Protein AF-A0A3P7E5P9-F1 (afdb_monomer)

Structure (mmCIF, N/CA/C/O backbone):
data_AF-A0A3P7E5P9-F1
#
_entry.id   AF-A0A3P7E5P9-F1
#
loop_
_atom_site.group_PDB
_atom_site.id
_atom_site.type_symbol
_atom_site.label_atom_id
_atom_site.label_alt_id
_atom_site.label_comp_id
_atom_site.label_asym_id
_atom_site.label_entity_id
_atom_site.label_seq_id
_atom_site.pdbx_PDB_ins_code
_atom_site.Cartn_x
_atom_site.Cartn_y
_atom_site.Cartn_z
_atom_site.occupancy
_atom_site.B_iso_or_equiv
_atom_site.auth_seq_id
_atom_site.auth_comp_id
_atom_site.auth_asym_id
_atom_site.auth_atom_id
_atom_site.pdbx_PDB_model_num
ATOM 1 N N . MET A 1 1 ? 25.589 2.309 -31.138 1.00 47.66 1 MET A N 1
ATOM 2 C CA . MET A 1 1 ? 25.175 1.981 -29.751 1.00 47.66 1 MET A CA 1
ATOM 3 C C . MET A 1 1 ? 24.317 3.081 -29.097 1.00 47.66 1 MET A C 1
ATOM 5 O O . MET A 1 1 ? 23.343 2.742 -28.435 1.00 47.66 1 MET A O 1
ATOM 9 N N . LEU A 1 2 ? 24.582 4.376 -29.346 1.00 41.53 2 LEU A N 1
ATOM 10 C CA . LEU A 1 2 ? 23.804 5.524 -28.824 1.00 41.53 2 LEU A CA 1
ATOM 11 C C . LEU A 1 2 ? 22.329 5.604 -29.281 1.00 41.53 2 LEU A C 1
ATOM 13 O O . LEU A 1 2 ? 21.472 5.976 -28.485 1.00 41.53 2 LEU A O 1
ATOM 17 N N . GLN A 1 3 ? 22.000 5.182 -30.508 1.00 42.03 3 GLN A N 1
ATOM 18 C CA . GLN A 1 3 ? 20.607 5.188 -30.995 1.00 42.03 3 GLN A CA 1
ATOM 19 C C . GLN A 1 3 ? 19.681 4.220 -30.229 1.00 42.03 3 GLN A C 1
ATOM 21 O O . GLN A 1 3 ? 18.497 4.504 -30.071 1.00 42.03 3 GLN A O 1
ATOM 26 N N . SER A 1 4 ? 20.215 3.122 -29.676 1.00 51.81 4 SER A N 1
ATOM 27 C CA . SER A 1 4 ? 19.413 2.135 -28.928 1.00 51.81 4 SER A CA 1
ATOM 28 C C . SER A 1 4 ? 19.026 2.598 -27.516 1.00 51.81 4 SER A C 1
ATOM 30 O O . SER A 1 4 ? 17.987 2.202 -26.992 1.00 51.81 4 SER A O 1
ATOM 32 N N . LEU A 1 5 ? 19.833 3.476 -26.908 1.00 41.31 5 LEU A N 1
ATOM 33 C CA . LEU A 1 5 ? 19.562 4.045 -25.585 1.00 41.31 5 LEU A CA 1
ATOM 34 C C . LEU A 1 5 ? 18.537 5.181 -25.666 1.00 41.31 5 LEU A C 1
ATOM 36 O O . LEU A 1 5 ? 17.641 5.247 -24.829 1.00 41.31 5 LEU A O 1
ATOM 40 N N . GLN A 1 6 ? 18.596 6.008 -26.716 1.00 41.09 6 GLN A N 1
ATOM 41 C CA . GLN A 1 6 ? 17.584 7.041 -26.957 1.00 41.09 6 GLN A CA 1
ATOM 42 C C . GLN A 1 6 ? 16.211 6.446 -27.304 1.00 41.09 6 GLN A C 1
ATOM 44 O O . GLN A 1 6 ? 15.201 6.953 -26.830 1.00 41.09 6 GLN A O 1
ATOM 49 N N . GLN A 1 7 ? 16.143 5.337 -28.050 1.00 41.59 7 GLN A N 1
ATOM 50 C CA . GLN A 1 7 ? 14.862 4.660 -28.310 1.00 41.59 7 GLN A CA 1
ATOM 51 C C . GLN A 1 7 ? 14.237 4.029 -27.054 1.00 41.59 7 GLN A C 1
ATOM 53 O O . GLN A 1 7 ? 13.012 4.029 -26.929 1.00 41.59 7 GLN A O 1
ATOM 58 N N . LYS A 1 8 ? 15.044 3.539 -26.101 1.00 42.47 8 LYS A N 1
ATOM 59 C CA . LYS A 1 8 ? 14.536 3.047 -24.806 1.00 42.47 8 LYS A CA 1
ATOM 60 C C . LYS A 1 8 ? 13.907 4.166 -23.968 1.00 42.47 8 LYS A C 1
ATOM 62 O O . LYS A 1 8 ? 12.824 3.974 -23.426 1.00 42.47 8 LYS A O 1
ATOM 67 N N . ASP A 1 9 ? 14.542 5.336 -23.926 1.00 41.91 9 ASP A N 1
ATOM 68 C CA . ASP A 1 9 ? 14.071 6.501 -23.158 1.00 41.91 9 ASP A CA 1
ATOM 69 C C . ASP A 1 9 ? 12.807 7.139 -23.788 1.00 41.91 9 ASP A C 1
ATOM 71 O O . ASP A 1 9 ? 11.892 7.578 -23.093 1.00 41.91 9 ASP A O 1
ATOM 75 N N . VAL A 1 10 ? 12.666 7.100 -25.121 1.00 42.34 10 VAL A N 1
ATOM 76 C CA . VAL A 1 10 ? 11.461 7.604 -25.818 1.00 42.34 10 VAL A CA 1
ATOM 77 C C . VAL A 1 10 ? 10.212 6.761 -25.517 1.00 42.34 10 VAL A C 1
ATOM 79 O O . VAL A 1 10 ? 9.126 7.322 -25.356 1.00 42.34 10 VAL A O 1
ATOM 82 N N . ASN A 1 11 ? 10.351 5.440 -25.371 1.00 40.53 11 ASN A N 1
ATOM 83 C CA . ASN A 1 11 ? 9.236 4.575 -24.964 1.00 40.53 11 ASN A CA 1
ATOM 84 C C . ASN A 1 11 ? 8.867 4.736 -23.480 1.00 40.53 11 ASN A C 1
ATOM 86 O O . ASN A 1 11 ? 7.719 4.503 -23.108 1.00 40.53 11 ASN A O 1
ATOM 90 N N . GLU A 1 12 ? 9.792 5.183 -22.626 1.00 42.56 12 GLU A N 1
ATOM 91 C CA . GLU A 1 12 ? 9.501 5.435 -21.211 1.00 42.56 12 GLU A CA 1
ATOM 92 C C . GLU A 1 12 ? 8.759 6.757 -20.957 1.00 42.56 12 GLU A C 1
ATOM 94 O O . GLU A 1 12 ? 8.100 6.879 -19.918 1.00 42.56 12 GLU A O 1
ATOM 99 N N . ARG A 1 13 ? 8.821 7.720 -21.889 1.00 44.03 13 ARG A N 1
ATOM 100 C CA . ARG A 1 13 ? 8.305 9.090 -21.700 1.00 44.03 13 ARG A CA 1
ATOM 101 C C . ARG A 1 13 ? 6.895 9.360 -22.215 1.00 44.03 13 ARG A C 1
ATOM 103 O O . ARG A 1 13 ? 6.338 10.402 -21.875 1.00 44.03 13 ARG A O 1
ATOM 110 N N . ARG A 1 14 ? 6.273 8.461 -22.982 1.00 48.38 14 ARG A N 1
ATOM 111 C CA . ARG A 1 14 ? 4.847 8.612 -23.323 1.00 48.38 14 ARG A CA 1
ATOM 112 C C . ARG A 1 14 ? 3.988 8.197 -22.129 1.00 48.38 14 ARG A C 1
ATOM 114 O O . ARG A 1 14 ? 3.477 7.083 -22.068 1.00 48.38 14 ARG A O 1
ATOM 121 N N . LEU A 1 15 ? 3.847 9.106 -21.164 1.00 54.78 15 LEU A N 1
ATOM 122 C CA . LEU A 1 15 ? 2.717 9.080 -20.237 1.00 54.78 15 LEU A CA 1
ATOM 123 C C . LEU A 1 15 ? 1.435 9.034 -21.083 1.00 54.78 15 LEU A C 1
ATOM 125 O O . LEU A 1 15 ? 1.314 9.826 -22.020 1.00 54.78 15 LEU A O 1
ATOM 129 N N . PRO A 1 16 ? 0.487 8.126 -20.813 1.00 56.47 16 PRO A N 1
ATOM 130 C CA . PRO A 1 16 ? -0.734 8.086 -21.587 1.00 56.47 16 PRO A CA 1
ATOM 131 C C . PRO A 1 16 ? -1.601 9.263 -21.150 1.00 56.47 16 PRO A C 1
ATOM 133 O O . PRO A 1 16 ? -2.384 9.169 -20.206 1.00 56.47 16 PRO A O 1
ATOM 136 N N . GLU A 1 17 ? -1.475 10.388 -21.855 1.00 51.75 17 GLU A N 1
ATOM 137 C CA . GLU A 1 17 ? -2.396 11.525 -21.733 1.00 51.75 17 GLU A CA 1
ATOM 138 C C . GLU A 1 17 ? -3.857 11.051 -21.870 1.00 51.75 17 GLU A C 1
ATOM 140 O O . GLU A 1 17 ? -4.738 11.543 -21.162 1.00 51.75 17 GLU A O 1
ATOM 145 N N . ASN A 1 18 ? -4.058 9.978 -22.648 1.00 54.41 18 ASN A N 1
ATOM 146 C CA . ASN A 1 18 ? -5.302 9.235 -22.840 1.00 54.41 18 ASN A CA 1
ATOM 147 C C . ASN A 1 18 ? -5.396 7.952 -21.994 1.00 54.41 18 ASN A C 1
ATOM 149 O O . ASN A 1 18 ? -5.819 6.904 -22.484 1.00 54.41 18 ASN A O 1
ATOM 153 N N . CYS A 1 19 ? -5.005 7.992 -20.719 1.00 66.94 19 CYS A N 1
ATOM 154 C CA . CYS A 1 19 ? -5.302 6.887 -19.811 1.00 66.94 19 CYS A CA 1
ATOM 155 C C . CYS A 1 19 ? -6.830 6.716 -19.709 1.00 66.94 19 CYS A C 1
ATOM 157 O O . CYS A 1 19 ? -7.532 7.586 -19.183 1.00 66.94 19 CYS A O 1
ATOM 159 N N . ARG A 1 20 ? -7.334 5.587 -20.228 1.00 74.25 20 ARG A N 1
ATOM 160 C CA . ARG A 1 20 ? -8.760 5.213 -20.291 1.00 74.25 20 ARG A CA 1
ATOM 161 C C . ARG A 1 20 ? -9.493 5.458 -18.971 1.00 74.25 20 ARG A C 1
ATOM 163 O O . ARG A 1 20 ? -10.637 5.911 -18.966 1.00 74.25 20 ARG A O 1
ATOM 170 N N . ASP A 1 21 ? -8.820 5.197 -17.857 1.00 83.69 21 ASP A N 1
ATOM 171 C CA . ASP A 1 21 ? -9.428 5.247 -16.532 1.00 83.69 21 ASP A CA 1
ATOM 172 C C . ASP A 1 21 ? -9.531 6.671 -15.978 1.00 83.69 21 ASP A C 1
ATOM 174 O O . ASP A 1 21 ? -10.380 6.917 -15.129 1.00 83.69 21 ASP A O 1
ATOM 178 N N . ARG A 1 22 ? -8.763 7.647 -16.496 1.00 82.12 22 ARG A N 1
ATOM 179 C CA . ARG A 1 22 ? -8.895 9.056 -16.073 1.00 82.12 22 ARG A CA 1
ATOM 180 C C . ARG A 1 22 ? -10.291 9.585 -16.356 1.00 82.12 22 ARG A C 1
ATOM 182 O O . ARG A 1 22 ? -10.858 10.284 -15.523 1.00 82.12 22 ARG A O 1
ATOM 189 N N . TYR A 1 23 ? -10.856 9.249 -17.516 1.00 82.00 23 TYR A N 1
ATOM 190 C CA . TYR A 1 23 ? -12.220 9.655 -17.852 1.00 82.00 23 TYR A CA 1
ATOM 191 C C . TYR A 1 23 ? -13.232 9.050 -16.873 1.00 82.00 23 TYR A C 1
ATOM 193 O O . TYR A 1 23 ? -14.095 9.764 -16.364 1.00 82.00 23 TYR A O 1
ATOM 201 N N . VAL A 1 24 ? -13.090 7.756 -16.567 1.00 85.69 24 VAL A N 1
ATOM 202 C CA . VAL A 1 24 ? -13.964 7.049 -15.622 1.00 85.69 24 VAL A CA 1
ATOM 203 C C . VAL A 1 24 ? -13.853 7.666 -14.228 1.00 85.69 24 VAL A C 1
ATOM 205 O O . VAL A 1 24 ? -14.867 8.057 -13.661 1.00 85.69 24 VAL A O 1
ATOM 208 N N . ILE A 1 25 ? -12.636 7.855 -13.716 1.00 89.00 25 ILE A N 1
ATOM 209 C CA . ILE A 1 25 ? -12.377 8.445 -12.396 1.00 89.00 25 ILE A CA 1
ATOM 210 C C . ILE A 1 25 ? -12.929 9.867 -12.307 1.00 89.00 25 ILE A C 1
ATOM 212 O O . ILE A 1 25 ? -13.625 10.194 -11.352 1.00 89.00 25 ILE A O 1
ATOM 216 N N . ARG A 1 26 ? -12.696 10.709 -13.322 1.00 86.62 26 ARG A N 1
ATOM 217 C CA . ARG A 1 26 ? -13.241 12.076 -13.360 1.00 86.62 26 ARG A CA 1
ATOM 218 C C . ARG A 1 26 ? -14.760 12.098 -13.404 1.00 86.62 26 ARG A C 1
ATOM 220 O O . ARG A 1 26 ? -15.366 13.021 -12.868 1.00 86.62 26 ARG A O 1
ATOM 227 N N . ARG A 1 27 ? -15.380 11.118 -14.062 1.00 87.06 27 ARG A N 1
ATOM 228 C CA . ARG A 1 27 ? -16.837 10.983 -14.090 1.00 87.06 27 ARG A CA 1
ATOM 229 C C . ARG A 1 27 ? -17.374 10.544 -12.727 1.00 87.06 27 ARG A C 1
ATOM 231 O O . ARG A 1 27 ? -18.334 11.147 -12.265 1.00 87.06 27 ARG A O 1
ATOM 238 N N . LEU A 1 28 ? -16.738 9.568 -12.078 1.00 87.75 28 LEU A N 1
ATOM 239 C CA . LEU A 1 28 ? -17.099 9.109 -10.731 1.00 87.75 28 LEU A CA 1
ATOM 240 C C . LEU A 1 28 ? -16.941 10.228 -9.694 1.00 87.75 28 LEU A C 1
ATOM 242 O O . LEU A 1 28 ? -17.849 10.469 -8.908 1.00 87.75 28 LEU A O 1
ATOM 246 N N . ALA A 1 29 ? -15.849 10.991 -9.763 1.00 85.62 29 ALA A N 1
ATOM 247 C CA . ALA A 1 29 ? -15.597 12.128 -8.877 1.00 85.62 29 ALA A CA 1
ATOM 248 C C . ALA A 1 29 ? -16.645 13.251 -8.993 1.00 85.62 29 ALA A C 1
ATOM 250 O O . ALA A 1 29 ? -16.805 14.027 -8.059 1.00 85.62 29 ALA A O 1
ATOM 251 N N . LYS A 1 30 ? -17.350 13.350 -10.130 1.00 88.19 30 LYS A N 1
ATOM 252 C CA . LYS A 1 30 ? -18.440 14.316 -10.357 1.00 88.19 30 LYS A CA 1
ATOM 253 C C . LYS A 1 30 ? -19.825 13.775 -9.991 1.00 88.19 30 LYS A C 1
ATOM 255 O O . LYS A 1 30 ? -20.802 14.508 -10.126 1.00 88.19 30 LYS A O 1
ATOM 260 N N . SER A 1 31 ? -19.931 12.504 -9.610 1.00 87.38 31 SER A N 1
ATOM 261 C CA . SER A 1 31 ? -21.193 11.938 -9.136 1.00 87.38 31 SER A CA 1
ATOM 262 C C . SER A 1 31 ? -21.557 12.508 -7.759 1.00 87.38 31 SER A C 1
ATOM 264 O O . SER A 1 31 ? -20.692 13.034 -7.059 1.00 87.38 31 SER A O 1
ATOM 266 N N . SER A 1 32 ? -22.831 12.409 -7.367 1.00 82.12 32 SER A N 1
ATOM 267 C CA . SER A 1 32 ? -23.308 12.875 -6.054 1.00 82.12 32 SER A CA 1
ATOM 268 C C . SER A 1 32 ? -22.558 12.232 -4.890 1.00 82.12 32 SER A C 1
ATOM 270 O O . SER A 1 32 ? -22.312 12.885 -3.880 1.00 82.12 32 SER A O 1
ATOM 272 N N . ASP A 1 33 ? -22.171 10.970 -5.059 1.00 84.19 33 ASP A N 1
ATOM 273 C CA . ASP A 1 33 ? -21.572 10.151 -4.007 1.00 84.19 33 ASP A CA 1
ATOM 274 C C . ASP A 1 33 ? -20.036 10.250 -4.010 1.00 84.19 33 ASP A C 1
ATOM 276 O O . ASP A 1 33 ? -19.362 9.705 -3.134 1.00 84.19 33 ASP A O 1
ATOM 280 N N . GLY A 1 34 ? -19.464 10.954 -4.994 1.00 89.00 34 GLY A N 1
ATOM 281 C CA . GLY A 1 34 ? -18.032 10.950 -5.256 1.00 89.00 34 GLY A CA 1
ATOM 282 C C . GLY A 1 34 ? -17.521 9.550 -5.616 1.00 89.00 34 GLY A C 1
ATOM 283 O O . GLY A 1 34 ? -18.234 8.727 -6.181 1.00 89.00 34 GLY A O 1
ATOM 284 N N . ILE A 1 35 ? -16.251 9.277 -5.317 1.00 93.06 35 ILE A N 1
ATOM 285 C CA . ILE A 1 35 ? -15.661 7.945 -5.520 1.00 93.06 35 ILE A CA 1
ATOM 286 C C . ILE A 1 35 ? -15.942 7.095 -4.280 1.00 93.06 35 ILE A C 1
ATOM 288 O O . ILE A 1 35 ? -15.454 7.410 -3.193 1.00 93.06 35 ILE A O 1
ATOM 292 N N . THR A 1 36 ? -16.677 5.998 -4.443 1.00 93.94 36 THR A N 1
ATOM 293 C CA . THR A 1 36 ? -17.072 5.110 -3.341 1.00 93.94 36 THR A CA 1
ATOM 294 C C . THR A 1 36 ? -16.022 4.029 -3.037 1.00 93.94 36 THR A C 1
ATOM 296 O O . THR A 1 36 ? -15.053 3.829 -3.773 1.00 93.94 36 THR A O 1
ATOM 299 N N . ILE A 1 37 ? -16.218 3.285 -1.939 1.00 95.25 37 ILE A N 1
ATOM 300 C CA . ILE A 1 37 ? -15.381 2.121 -1.583 1.00 95.25 37 ILE A CA 1
ATOM 301 C C . ILE A 1 37 ? -15.445 1.055 -2.689 1.00 95.25 37 ILE A C 1
ATOM 303 O O . ILE A 1 37 ? -14.414 0.504 -3.075 1.00 95.25 37 ILE A O 1
ATOM 307 N N . THR A 1 38 ? -16.645 0.798 -3.217 1.00 95.25 38 THR A N 1
ATOM 308 C CA . THR A 1 38 ? -16.883 -0.174 -4.292 1.00 95.25 38 THR A CA 1
ATOM 309 C C . THR A 1 38 ? -16.182 0.242 -5.581 1.00 95.25 38 THR A C 1
ATOM 311 O O . THR A 1 38 ? -15.584 -0.602 -6.247 1.00 95.25 38 THR A O 1
ATOM 314 N N . ASP A 1 39 ? -16.182 1.540 -5.903 1.00 94.38 39 ASP A N 1
ATOM 315 C CA . ASP A 1 39 ? -15.473 2.062 -7.075 1.00 94.38 39 ASP A CA 1
ATOM 316 C C . ASP A 1 39 ? -13.964 1.833 -6.966 1.00 94.38 39 ASP A C 1
ATOM 318 O O . ASP A 1 39 ? -13.336 1.365 -7.917 1.00 94.38 39 ASP A O 1
ATOM 322 N N . LEU A 1 40 ? -13.372 2.110 -5.798 1.00 95.50 40 LEU A N 1
ATOM 323 C CA . LEU A 1 40 ? -11.950 1.851 -5.560 1.00 95.50 40 LEU A CA 1
ATOM 324 C C . LEU A 1 40 ? -11.619 0.360 -5.643 1.00 95.50 40 LEU A C 1
ATOM 326 O O . LEU A 1 40 ? -10.603 -0.015 -6.230 1.00 95.50 40 LEU A O 1
ATOM 330 N N . GLU A 1 41 ? -12.466 -0.505 -5.085 1.00 95.50 41 GLU A N 1
ATOM 331 C CA . GLU A 1 41 ? -12.265 -1.948 -5.177 1.00 95.50 41 GLU A CA 1
ATOM 332 C C . GLU A 1 41 ? -12.329 -2.435 -6.634 1.00 95.50 41 GLU A C 1
ATOM 334 O O . GLU A 1 41 ? -11.487 -3.236 -7.056 1.00 95.50 41 GLU A O 1
ATOM 339 N N . LEU A 1 42 ? -13.287 -1.931 -7.417 1.00 94.69 42 LEU A N 1
ATOM 340 C CA . LEU A 1 42 ? -13.428 -2.262 -8.833 1.00 94.69 42 LEU A CA 1
ATOM 341 C C . LEU A 1 42 ? -12.231 -1.763 -9.649 1.00 94.69 42 LEU A C 1
ATOM 343 O O . LEU A 1 42 ? -11.686 -2.523 -10.452 1.00 94.69 42 LEU A O 1
ATOM 347 N N . LEU A 1 43 ? -11.779 -0.526 -9.418 1.00 94.50 43 LEU A N 1
ATOM 348 C CA . LEU A 1 43 ? -10.574 0.020 -10.049 1.00 94.50 43 LEU A CA 1
ATOM 349 C C . LEU A 1 43 ? -9.350 -0.838 -9.724 1.00 94.50 43 LEU A C 1
ATOM 351 O O . LEU A 1 43 ? -8.618 -1.230 -10.632 1.00 94.50 43 LEU A O 1
ATOM 355 N N . ARG A 1 44 ? -9.166 -1.209 -8.450 1.00 94.56 44 ARG A N 1
ATOM 356 C CA . ARG A 1 44 ? -8.070 -2.083 -8.011 1.00 94.56 44 ARG A CA 1
ATOM 357 C C . ARG A 1 44 ? -8.079 -3.417 -8.753 1.00 94.56 44 ARG A C 1
ATOM 359 O O . ARG A 1 44 ? -7.045 -3.819 -9.283 1.00 94.56 44 ARG A O 1
ATOM 366 N N . LYS A 1 45 ? -9.231 -4.097 -8.798 1.00 95.06 45 LYS A N 1
ATOM 367 C CA . LYS A 1 45 ? -9.383 -5.378 -9.509 1.00 95.06 45 LYS A CA 1
ATOM 368 C C . LYS A 1 45 ? -9.080 -5.221 -10.997 1.00 95.06 45 LYS A C 1
ATOM 370 O O . LYS A 1 45 ? -8.289 -5.991 -11.529 1.00 95.06 45 LYS A O 1
ATOM 375 N N . THR A 1 46 ? -9.624 -4.179 -11.624 1.00 93.81 46 THR A N 1
ATOM 376 C CA . THR A 1 46 ? -9.429 -3.890 -13.051 1.00 93.81 46 THR A CA 1
ATOM 377 C C . THR A 1 46 ? -7.952 -3.671 -13.382 1.00 93.81 46 THR A C 1
ATOM 379 O O . THR A 1 46 ? -7.442 -4.254 -14.336 1.00 93.81 46 THR A O 1
ATOM 382 N N . PHE A 1 47 ? -7.232 -2.871 -12.589 1.00 94.19 47 PHE A N 1
ATOM 383 C CA . PHE A 1 47 ? -5.806 -2.628 -12.826 1.00 94.19 47 PHE A CA 1
ATOM 384 C C . PHE A 1 47 ? -4.973 -3.901 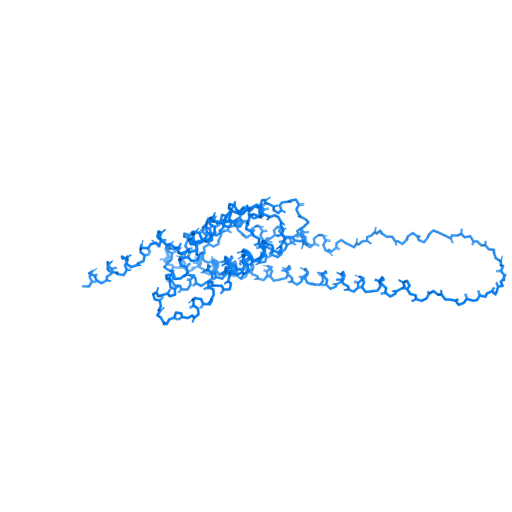-12.671 1.00 94.19 47 PHE A C 1
ATOM 386 O O . PHE A 1 47 ? -4.122 -4.184 -13.515 1.00 94.19 47 PHE A O 1
ATOM 393 N N . MET A 1 48 ? -5.235 -4.683 -11.621 1.00 94.50 48 MET A N 1
ATOM 394 C CA . MET A 1 48 ? -4.528 -5.941 -11.376 1.00 94.50 48 MET A CA 1
ATOM 395 C C . MET A 1 48 ? -4.790 -6.967 -12.483 1.00 94.50 48 MET A C 1
ATOM 397 O O . MET A 1 48 ? -3.858 -7.627 -12.933 1.00 94.50 48 MET A O 1
ATOM 401 N N . GLU A 1 49 ? -6.032 -7.084 -12.951 1.00 94.88 49 GLU A N 1
ATOM 402 C CA . GLU A 1 49 ? -6.398 -7.990 -14.040 1.00 94.88 49 GLU A CA 1
ATOM 403 C C . GLU A 1 49 ? -5.681 -7.623 -15.342 1.00 94.88 49 GLU A C 1
ATOM 405 O O . GLU A 1 49 ? -5.041 -8.481 -15.951 1.00 94.88 49 GLU A O 1
ATOM 410 N N . ARG A 1 50 ? -5.703 -6.342 -15.739 1.00 92.56 50 ARG A N 1
ATOM 411 C CA . ARG A 1 50 ? -4.982 -5.891 -16.940 1.00 92.56 50 ARG A CA 1
ATOM 412 C C . ARG A 1 50 ? -3.488 -6.168 -16.834 1.00 92.56 50 ARG A C 1
ATOM 414 O O . ARG A 1 50 ? -2.917 -6.726 -17.763 1.00 92.56 50 ARG A O 1
ATOM 421 N N . PHE A 1 51 ? -2.879 -5.855 -15.691 1.00 93.31 51 PHE A N 1
ATOM 422 C CA . PHE A 1 51 ? -1.463 -6.127 -15.451 1.00 93.31 51 PHE A CA 1
ATOM 423 C C . PHE A 1 51 ? -1.119 -7.619 -15.554 1.00 93.31 51 PHE A C 1
ATOM 425 O O . PHE A 1 51 ? -0.101 -7.978 -16.147 1.00 93.31 51 PHE A O 1
ATOM 432 N N . ASN A 1 52 ? -1.960 -8.494 -14.999 1.00 94.00 52 ASN A N 1
ATOM 433 C CA . ASN A 1 52 ? -1.748 -9.942 -15.045 1.00 94.00 52 ASN A CA 1
ATOM 434 C C . ASN A 1 52 ? -1.895 -10.510 -16.463 1.00 94.00 52 ASN A C 1
ATOM 436 O O . ASN A 1 52 ? -1.252 -11.508 -16.786 1.00 94.00 52 ASN A O 1
ATOM 440 N N . ASN A 1 53 ? -2.695 -9.861 -17.310 1.00 95.31 53 ASN A N 1
ATOM 441 C CA . ASN A 1 53 ? -2.877 -10.237 -18.710 1.00 95.31 53 ASN A CA 1
ATOM 442 C C . ASN A 1 53 ? -1.742 -9.743 -19.629 1.00 95.31 53 ASN A C 1
ATOM 444 O O . ASN A 1 53 ? -1.664 -10.183 -20.778 1.00 95.31 53 ASN A O 1
ATOM 448 N N . CYS A 1 54 ? -0.847 -8.874 -19.144 1.00 93.25 54 CYS A N 1
ATOM 449 C CA . CYS A 1 54 ? 0.320 -8.422 -19.900 1.00 93.25 54 CYS A CA 1
ATOM 450 C C . CYS A 1 54 ? 1.328 -9.559 -20.112 1.00 93.25 54 CYS A C 1
ATOM 452 O O . CYS A 1 54 ? 1.813 -10.181 -19.151 1.00 93.25 54 CYS A O 1
ATOM 454 N N . LYS A 1 55 ? 1.706 -9.770 -21.374 1.00 94.12 55 LYS A N 1
ATOM 455 C CA . LYS A 1 55 ? 2.693 -10.777 -21.787 1.00 94.12 55 LYS A CA 1
ATOM 456 C C . LYS A 1 55 ? 4.095 -10.189 -21.810 1.00 94.12 55 LYS A C 1
ATOM 458 O O . LYS A 1 55 ? 5.043 -10.851 -21.395 1.00 94.12 55 LYS A O 1
ATOM 463 N N . GLU A 1 56 ? 4.204 -8.934 -22.230 1.00 91.62 56 GLU A N 1
ATOM 464 C CA . GLU A 1 56 ? 5.480 -8.250 -22.387 1.00 91.62 56 GLU A CA 1
ATOM 465 C C . GLU A 1 56 ? 5.817 -7.363 -21.185 1.00 91.62 56 GLU A C 1
ATOM 467 O O . GLU A 1 56 ? 4.958 -6.805 -20.494 1.00 91.62 56 GLU A O 1
ATOM 472 N N . HIS A 1 57 ? 7.114 -7.180 -20.942 1.00 88.56 57 HIS A N 1
ATOM 473 C CA . HIS A 1 57 ? 7.587 -6.319 -19.859 1.00 88.56 57 HIS A CA 1
ATOM 474 C C . HIS A 1 57 ? 7.210 -4.843 -20.076 1.00 88.56 57 HIS A C 1
ATOM 476 O O . HIS A 1 57 ? 6.856 -4.142 -19.128 1.00 88.56 57 HIS A O 1
ATOM 482 N N . SER A 1 58 ? 7.235 -4.377 -21.326 1.00 89.50 58 SER A N 1
ATOM 483 C CA . SER A 1 58 ? 6.825 -3.019 -21.701 1.00 89.50 58 SER A CA 1
ATOM 484 C C . SER A 1 58 ? 5.341 -2.757 -21.422 1.00 89.50 58 SER A C 1
ATOM 486 O O . SER A 1 58 ? 5.001 -1.680 -20.935 1.00 89.50 58 SER A O 1
ATOM 488 N N . GLU A 1 59 ? 4.471 -3.744 -21.655 1.00 90.94 59 GLU A N 1
ATOM 489 C CA . GLU A 1 59 ? 3.037 -3.664 -21.345 1.00 90.94 59 GLU A CA 1
ATOM 490 C C . GLU A 1 59 ? 2.809 -3.520 -19.839 1.00 90.94 59 GLU A C 1
ATOM 492 O O . GLU A 1 59 ? 2.027 -2.682 -19.400 1.00 90.94 59 GLU A O 1
ATOM 497 N N . ARG A 1 60 ? 3.548 -4.280 -19.021 1.00 91.12 60 ARG A N 1
ATOM 498 C CA . ARG A 1 60 ? 3.479 -4.170 -17.555 1.00 91.12 60 ARG A CA 1
ATOM 499 C C . ARG A 1 60 ? 3.879 -2.784 -17.061 1.00 91.12 60 ARG A C 1
ATOM 501 O O . ARG A 1 60 ? 3.190 -2.221 -16.214 1.00 91.12 60 ARG A O 1
ATOM 508 N N . ILE A 1 61 ? 4.957 -2.213 -17.604 1.00 90.12 61 ILE A N 1
ATOM 509 C CA . ILE A 1 61 ? 5.373 -0.838 -17.284 1.00 90.12 61 ILE A CA 1
ATOM 510 C C . ILE A 1 61 ? 4.273 0.153 -17.664 1.00 90.12 61 ILE A C 1
ATOM 512 O O . ILE A 1 61 ? 3.951 1.046 -16.879 1.00 90.12 61 ILE A O 1
ATOM 516 N N . TYR A 1 62 ? 3.703 0.004 -18.861 1.00 89.19 62 TYR A N 1
ATOM 517 C CA . TYR A 1 62 ? 2.642 0.876 -19.348 1.00 89.19 62 TYR A CA 1
ATOM 518 C C . TYR A 1 62 ? 1.394 0.815 -18.458 1.00 89.19 62 TYR A C 1
ATOM 520 O O . TYR A 1 62 ? 0.868 1.864 -18.078 1.00 89.19 62 TYR A O 1
ATOM 528 N N . GLU A 1 63 ? 0.950 -0.381 -18.068 1.00 91.25 63 GLU A N 1
ATOM 529 C CA . GLU A 1 63 ? -0.210 -0.555 -17.189 1.00 91.25 63 GLU A CA 1
ATOM 530 C C . GLU A 1 63 ? 0.031 0.035 -15.796 1.00 91.25 63 GLU A C 1
ATOM 532 O O . GLU A 1 63 ? -0.831 0.741 -15.273 1.00 91.25 63 GLU A O 1
ATOM 537 N N . LEU A 1 64 ? 1.220 -0.156 -15.214 1.00 92.56 64 LEU A N 1
ATOM 538 C CA . LEU A 1 64 ? 1.559 0.437 -13.917 1.00 92.56 64 LEU A CA 1
ATOM 539 C C . LEU A 1 64 ? 1.610 1.968 -13.977 1.00 92.56 64 LEU A C 1
ATOM 541 O O . LEU A 1 64 ? 1.041 2.642 -13.116 1.00 92.56 64 LEU A O 1
ATOM 545 N N . LYS A 1 65 ? 2.247 2.539 -15.009 1.00 90.75 65 LYS A N 1
ATOM 546 C CA . LYS A 1 65 ? 2.274 3.996 -15.222 1.00 90.75 65 LYS A CA 1
ATOM 547 C C . LYS A 1 65 ? 0.868 4.554 -15.448 1.00 90.75 65 LYS A C 1
ATOM 549 O O . LYS A 1 65 ? 0.540 5.609 -14.907 1.00 90.75 65 LYS A O 1
ATOM 554 N N . SER A 1 66 ? 0.025 3.834 -16.189 1.00 89.81 66 SER A N 1
ATOM 555 C CA . SER A 1 66 ? -1.383 4.186 -16.397 1.00 89.81 66 SER A CA 1
ATOM 556 C C . SER A 1 66 ? -2.166 4.172 -15.085 1.00 89.81 66 SER A C 1
ATOM 558 O O . SER A 1 66 ? -2.866 5.137 -14.790 1.00 89.81 66 SER A O 1
ATOM 560 N N . ALA A 1 67 ? -2.000 3.135 -14.262 1.00 92.75 67 ALA A N 1
ATOM 561 C CA . ALA A 1 67 ? -2.659 3.022 -12.964 1.00 92.75 67 ALA A CA 1
ATOM 562 C C . ALA A 1 67 ? -2.233 4.139 -11.997 1.00 92.75 67 ALA A C 1
ATOM 564 O O . ALA A 1 67 ? -3.082 4.720 -11.320 1.00 92.75 67 ALA A O 1
ATOM 565 N N . ILE A 1 68 ? -0.942 4.492 -11.961 1.00 92.62 68 ILE A N 1
ATOM 566 C CA . ILE A 1 68 ? -0.440 5.637 -11.181 1.00 92.62 68 ILE A CA 1
ATOM 567 C C . ILE A 1 68 ? -1.060 6.941 -11.690 1.00 92.62 68 ILE A C 1
ATOM 569 O O . ILE A 1 68 ? -1.603 7.708 -10.897 1.00 92.62 68 ILE A O 1
ATOM 573 N N . CYS A 1 69 ? -1.050 7.171 -13.007 1.00 90.19 69 CYS A N 1
ATOM 574 C CA . CYS A 1 69 ? -1.645 8.362 -13.612 1.00 90.19 69 CYS A CA 1
ATOM 575 C C . CYS A 1 69 ? -3.141 8.487 -13.283 1.00 90.19 69 CYS A C 1
ATOM 577 O O . CYS A 1 69 ? -3.601 9.561 -12.906 1.00 90.19 69 CYS A O 1
ATOM 579 N N . ALA A 1 70 ? -3.885 7.384 -13.354 1.00 90.88 70 ALA A N 1
ATOM 580 C CA . ALA A 1 70 ? -5.295 7.327 -12.991 1.00 90.88 70 ALA A CA 1
ATOM 581 C C . ALA A 1 70 ? -5.512 7.605 -11.493 1.00 90.88 70 ALA A C 1
ATOM 583 O O . ALA A 1 70 ? -6.338 8.433 -11.123 1.00 90.88 70 ALA A O 1
ATOM 584 N N . THR A 1 71 ? -4.723 6.970 -10.623 1.00 91.88 71 THR A N 1
ATOM 585 C CA . THR A 1 71 ? -4.839 7.099 -9.159 1.00 91.88 71 THR A CA 1
ATOM 586 C C . THR A 1 71 ? -4.463 8.501 -8.670 1.00 91.88 71 THR A C 1
ATOM 588 O O . THR A 1 71 ? -4.966 8.954 -7.643 1.00 91.88 71 THR A O 1
ATOM 591 N N . ASN A 1 72 ? -3.630 9.222 -9.422 1.00 90.50 72 ASN A N 1
ATOM 592 C CA . ASN A 1 72 ? -3.300 10.623 -9.162 1.00 90.50 72 ASN A CA 1
ATOM 593 C C . ASN A 1 72 ? -4.472 11.586 -9.387 1.00 90.50 72 ASN A C 1
ATOM 595 O O . ASN A 1 72 ? -4.458 12.678 -8.828 1.00 90.50 72 ASN A O 1
ATOM 599 N N . GLU A 1 73 ? -5.481 11.198 -10.169 1.00 89.31 73 GLU A N 1
ATOM 600 C CA . GLU A 1 73 ? -6.706 11.991 -10.343 1.00 89.31 73 GLU A CA 1
ATOM 601 C C . GLU A 1 73 ? -7.682 11.822 -9.170 1.00 89.31 73 GLU A C 1
ATOM 603 O O . GLU A 1 73 ? -8.633 12.591 -9.043 1.00 89.31 73 GLU A O 1
ATOM 608 N N . ILE A 1 74 ? -7.478 10.816 -8.314 1.00 92.69 74 ILE A N 1
ATOM 609 C CA . ILE A 1 74 ? -8.341 10.558 -7.163 1.00 92.69 74 ILE A CA 1
ATOM 610 C C . ILE A 1 74 ? -7.954 11.523 -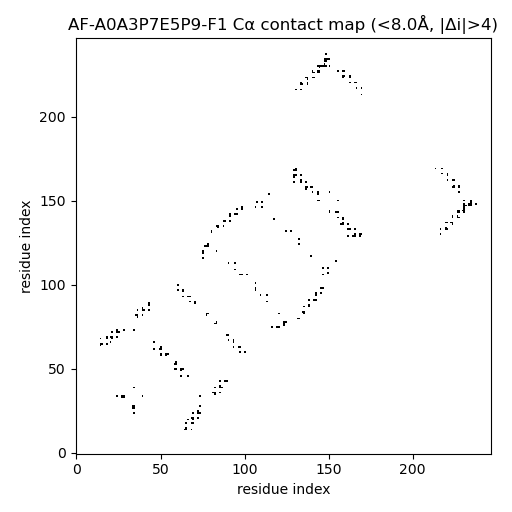6.043 1.00 92.69 74 ILE A C 1
ATOM 612 O O . ILE A 1 74 ? -6.871 11.427 -5.460 1.00 92.69 74 ILE A O 1
ATOM 616 N N . GLN A 1 75 ? -8.858 12.443 -5.713 1.00 91.44 75 GLN A N 1
ATOM 617 C CA . GLN A 1 75 ? -8.706 13.301 -4.546 1.00 91.44 75 GLN A CA 1
ATOM 618 C C . GLN A 1 75 ? -8.885 12.480 -3.263 1.00 91.44 75 GLN A C 1
ATOM 620 O O . GLN A 1 75 ? -9.871 11.767 -3.093 1.00 91.44 75 GLN A O 1
ATOM 625 N N . ILE A 1 76 ? -7.936 12.606 -2.339 1.00 92.81 76 ILE A N 1
ATOM 626 C CA . ILE A 1 76 ? -8.012 11.978 -1.018 1.00 92.81 76 ILE A CA 1
ATOM 627 C C . ILE A 1 76 ? -8.946 12.839 -0.159 1.00 92.81 76 ILE A C 1
ATOM 629 O O . ILE A 1 76 ? -8.550 13.918 0.278 1.00 92.81 76 ILE A O 1
ATOM 633 N N . CYS A 1 77 ? -10.194 12.402 0.021 1.00 86.44 77 CYS A N 1
ATOM 634 C CA . CYS A 1 77 ? -11.247 13.196 0.672 1.00 86.44 77 CYS A CA 1
ATOM 635 C C . CYS A 1 77 ? -12.021 12.464 1.780 1.00 86.44 77 CYS A C 1
ATOM 637 O O . CYS A 1 77 ? -12.855 13.079 2.437 1.00 86.44 77 CYS A O 1
ATOM 639 N N . SER A 1 78 ? -11.765 11.172 2.002 1.00 89.38 78 SER A N 1
ATOM 640 C CA . SER A 1 78 ? -12.505 10.372 2.980 1.00 89.38 78 SER A CA 1
ATOM 641 C C . SER A 1 78 ? -11.630 9.974 4.164 1.00 89.38 78 SER A C 1
ATOM 643 O O . SER A 1 78 ? -10.534 9.450 3.976 1.00 89.38 78 SER A O 1
ATOM 645 N N . SER A 1 79 ? -12.144 10.160 5.381 1.00 89.62 79 SER A N 1
ATOM 646 C CA . SER A 1 79 ? -11.586 9.580 6.611 1.00 89.62 79 SER A CA 1
ATOM 647 C C . SER A 1 79 ? -12.085 8.152 6.872 1.00 89.62 79 SER A C 1
ATOM 649 O O . SER A 1 79 ? -11.693 7.534 7.861 1.00 89.62 79 SER A O 1
ATOM 651 N N . ASN A 1 80 ? -12.941 7.600 5.999 1.00 91.06 80 ASN A N 1
ATOM 652 C CA . ASN A 1 80 ? -13.460 6.247 6.155 1.00 91.06 80 ASN A CA 1
ATOM 653 C C . ASN A 1 80 ? -12.309 5.218 6.043 1.00 91.06 80 ASN A C 1
ATOM 655 O O . ASN A 1 80 ? -11.661 5.144 4.991 1.00 91.06 80 ASN A O 1
ATOM 659 N N . PRO A 1 81 ? -12.078 4.371 7.067 1.00 89.38 81 PRO A N 1
ATOM 660 C CA . PRO A 1 81 ? -10.972 3.415 7.060 1.00 89.38 81 PRO A CA 1
ATOM 661 C C . PRO A 1 81 ? -11.011 2.420 5.896 1.00 89.38 81 PRO A C 1
ATOM 663 O O . PRO A 1 81 ? -9.963 2.051 5.370 1.00 89.38 81 PRO A O 1
ATOM 666 N N . GLN A 1 82 ? -12.199 1.987 5.467 1.00 91.75 82 GLN A N 1
ATOM 667 C CA . GLN A 1 82 ? -12.347 1.052 4.349 1.00 91.75 82 GLN A CA 1
ATOM 668 C C . GLN A 1 82 ? -12.020 1.725 3.016 1.00 91.75 82 GLN A C 1
ATOM 670 O O . GLN A 1 82 ? -11.349 1.123 2.179 1.00 91.75 82 GLN A O 1
ATOM 675 N N . TRP A 1 83 ? -12.434 2.984 2.844 1.00 94.44 83 TRP A N 1
ATOM 676 C CA . TRP A 1 83 ? -12.090 3.779 1.664 1.00 94.44 83 TRP A CA 1
ATOM 677 C C . TRP A 1 83 ? -10.574 3.953 1.554 1.00 94.44 83 TRP A C 1
ATOM 679 O O . TRP A 1 83 ? -9.975 3.608 0.534 1.00 94.44 83 TRP A O 1
ATOM 689 N N . LEU A 1 84 ? -9.937 4.390 2.647 1.00 95.12 84 LEU A N 1
ATOM 690 C CA . LEU A 1 84 ? -8.487 4.571 2.708 1.00 95.12 84 LEU A CA 1
ATOM 691 C C . LEU A 1 84 ? -7.743 3.259 2.476 1.00 95.12 84 LEU A C 1
ATOM 693 O O . LEU A 1 84 ? -6.764 3.246 1.739 1.00 95.12 84 LEU A O 1
ATOM 697 N N . THR A 1 85 ? -8.240 2.150 3.024 1.00 93.88 85 THR A N 1
ATOM 698 C CA . THR A 1 85 ? -7.648 0.823 2.816 1.00 93.88 85 THR A CA 1
ATOM 699 C C . THR A 1 85 ? -7.676 0.421 1.337 1.00 93.88 85 THR A C 1
ATOM 701 O O . THR A 1 85 ? -6.655 -0.019 0.811 1.00 93.88 85 THR A O 1
ATOM 704 N N . GLN A 1 86 ? -8.797 0.608 0.624 1.00 95.31 86 GLN A N 1
ATOM 705 C CA . GLN A 1 86 ? -8.845 0.300 -0.814 1.00 95.31 86 GLN A CA 1
ATOM 706 C C . GLN A 1 86 ? -7.884 1.184 -1.615 1.00 95.31 86 GLN A C 1
ATOM 708 O O . GLN A 1 86 ? -7.152 0.678 -2.468 1.00 95.31 86 GLN A O 1
ATOM 713 N N . TYR A 1 87 ? -7.828 2.480 -1.303 1.00 96.62 87 TYR A N 1
ATOM 714 C CA . TYR A 1 87 ? -6.899 3.406 -1.948 1.00 96.62 87 TYR A CA 1
ATOM 715 C C . TYR A 1 87 ? -5.431 3.019 -1.689 1.00 96.62 87 TYR A C 1
ATOM 717 O O . TYR A 1 87 ? -4.624 2.929 -2.616 1.00 96.62 87 TYR A O 1
ATOM 725 N N . GLN A 1 88 ? -5.092 2.700 -0.438 1.00 97.06 88 GLN A N 1
ATOM 726 C CA . GLN A 1 88 ? -3.757 2.268 -0.019 1.00 97.06 88 GLN A CA 1
ATOM 727 C C . GLN A 1 88 ? -3.348 0.940 -0.653 1.00 97.06 88 GLN A C 1
ATOM 729 O O . GLN A 1 88 ? -2.183 0.787 -1.013 1.00 97.06 88 GLN A O 1
ATOM 734 N N . TYR A 1 89 ? -4.277 0.003 -0.872 1.00 96.75 89 TYR A N 1
ATOM 735 C CA . TYR A 1 89 ? -3.975 -1.221 -1.614 1.00 96.75 89 TYR A CA 1
ATOM 736 C C . TYR A 1 89 ? -3.564 -0.945 -3.061 1.00 96.75 89 TYR A C 1
ATOM 738 O O . TYR A 1 89 ? -2.621 -1.577 -3.541 1.00 96.75 89 TYR A O 1
ATOM 746 N N . ILE A 1 90 ? -4.229 -0.007 -3.746 1.00 96.19 90 ILE A N 1
ATOM 747 C CA . ILE A 1 90 ? -3.847 0.392 -5.110 1.00 96.19 90 ILE A CA 1
ATOM 748 C C . ILE A 1 90 ? -2.446 1.008 -5.093 1.00 96.19 90 ILE A C 1
ATOM 750 O O . ILE A 1 90 ? -1.585 0.586 -5.867 1.00 96.19 90 ILE A O 1
ATOM 754 N N . LEU A 1 91 ? -2.195 1.957 -4.181 1.00 96.75 91 LEU A N 1
ATOM 755 C CA . LEU A 1 91 ? -0.885 2.596 -4.046 1.00 96.75 91 LEU A CA 1
ATOM 756 C C . LEU A 1 91 ? 0.213 1.571 -3.754 1.00 96.75 91 LEU A C 1
ATOM 758 O O . LEU A 1 91 ? 1.190 1.488 -4.496 1.00 96.75 91 LEU A O 1
ATOM 762 N N . ASN A 1 92 ? 0.056 0.756 -2.713 1.00 96.31 92 ASN A N 1
ATOM 763 C CA . ASN A 1 92 ? 1.078 -0.212 -2.335 1.00 96.31 92 ASN A CA 1
ATOM 764 C C . ASN A 1 92 ? 1.365 -1.182 -3.476 1.00 96.31 92 ASN A C 1
ATOM 766 O O . ASN A 1 92 ? 2.532 -1.418 -3.772 1.00 96.31 92 ASN A O 1
ATOM 770 N N . TRP A 1 93 ? 0.338 -1.688 -4.159 1.00 96.00 93 TRP A N 1
ATOM 771 C CA . TRP A 1 93 ? 0.540 -2.565 -5.305 1.00 96.00 93 TRP A CA 1
ATOM 772 C C . TRP A 1 93 ? 1.325 -1.871 -6.426 1.00 96.00 93 TRP A C 1
ATOM 774 O O . TRP A 1 93 ? 2.412 -2.339 -6.766 1.00 96.00 93 TRP A O 1
ATOM 784 N N . CYS A 1 94 ? 0.845 -0.738 -6.950 1.00 94.44 94 CYS A N 1
ATOM 785 C CA . CYS A 1 94 ? 1.490 -0.056 -8.076 1.00 94.44 94 CYS A CA 1
ATOM 786 C C . CYS A 1 94 ? 2.948 0.309 -7.773 1.00 94.44 94 CYS A C 1
ATOM 788 O O . CYS A 1 94 ? 3.843 0.033 -8.572 1.00 94.44 94 CYS A O 1
ATOM 790 N N . TYR A 1 95 ? 3.199 0.907 -6.608 1.00 95.56 95 TYR A N 1
ATOM 791 C CA . TYR A 1 95 ? 4.529 1.393 -6.249 1.00 95.56 95 TYR A CA 1
ATOM 792 C C . TYR A 1 95 ? 5.488 0.238 -5.922 1.00 95.56 95 TYR A C 1
ATOM 794 O O . TYR A 1 95 ? 6.640 0.261 -6.354 1.00 95.56 95 TYR A O 1
ATOM 802 N N . CYS A 1 96 ? 5.026 -0.833 -5.266 1.00 94.38 96 CYS A N 1
ATOM 803 C CA . CYS A 1 96 ? 5.867 -2.017 -5.055 1.00 94.38 96 CYS A CA 1
ATOM 804 C C . CYS A 1 96 ? 6.256 -2.689 -6.376 1.00 94.38 96 CYS A C 1
ATOM 806 O O . CYS A 1 96 ? 7.400 -3.111 -6.523 1.00 94.38 96 CYS A O 1
ATOM 808 N N . GLN A 1 97 ? 5.338 -2.770 -7.344 1.00 93.50 97 GLN A N 1
ATOM 809 C CA . GLN A 1 97 ? 5.649 -3.338 -8.659 1.00 93.50 97 GLN A CA 1
ATOM 810 C C . GLN A 1 97 ? 6.621 -2.446 -9.442 1.00 93.50 97 GLN A C 1
ATOM 812 O O . GLN A 1 97 ? 7.615 -2.938 -9.976 1.00 93.50 97 GLN A O 1
ATOM 817 N N . MET A 1 98 ? 6.390 -1.128 -9.456 1.00 90.69 98 MET A N 1
ATOM 818 C CA . MET A 1 98 ? 7.258 -0.178 -10.161 1.00 90.69 98 MET A CA 1
ATOM 819 C C . MET A 1 98 ? 8.690 -0.182 -9.631 1.00 90.69 98 MET A C 1
ATOM 821 O O . MET A 1 98 ? 9.629 -0.071 -10.416 1.00 90.69 98 MET A O 1
ATOM 825 N N . ARG A 1 99 ? 8.888 -0.380 -8.322 1.00 88.44 99 ARG A N 1
ATOM 826 C CA . ARG A 1 99 ? 10.221 -0.443 -7.709 1.00 88.44 99 ARG A CA 1
ATOM 827 C C . ARG A 1 99 ? 11.184 -1.385 -8.444 1.00 88.44 99 ARG A C 1
ATOM 829 O O . ARG A 1 99 ? 12.349 -1.039 -8.615 1.00 88.44 99 ARG A O 1
ATOM 836 N N . PHE A 1 100 ? 10.726 -2.561 -8.868 1.00 85.31 100 PHE A N 1
ATOM 837 C CA . PHE A 1 100 ? 11.593 -3.565 -9.500 1.00 85.31 100 PHE A CA 1
ATOM 838 C C . PHE A 1 100 ? 11.937 -3.256 -10.957 1.00 85.31 100 PHE A C 1
ATOM 840 O O . PHE A 1 100 ? 12.805 -3.910 -11.529 1.00 85.31 100 PHE A O 1
ATOM 847 N N . ILE A 1 101 ? 11.263 -2.273 -11.550 1.00 85.31 101 ILE A N 1
ATOM 848 C CA . ILE A 1 101 ? 11.346 -1.979 -12.978 1.00 85.31 101 ILE A CA 1
ATOM 849 C C . ILE A 1 101 ? 11.936 -0.585 -13.230 1.00 85.31 101 ILE A C 1
ATOM 851 O O . ILE A 1 101 ? 12.565 -0.335 -14.254 1.00 85.31 101 ILE A O 1
ATOM 855 N N . SER A 1 102 ? 11.777 0.329 -12.277 1.00 85.50 102 SER A N 1
ATOM 856 C CA . SER A 1 102 ? 12.266 1.698 -12.371 1.00 85.50 102 SER A CA 1
ATOM 857 C C . SER A 1 102 ? 13.766 1.817 -12.100 1.00 85.50 102 SER A C 1
ATOM 859 O O . SER A 1 102 ? 14.316 1.209 -11.176 1.00 85.50 102 SER A O 1
ATOM 861 N N . ASN A 1 103 ? 14.421 2.705 -12.851 1.00 89.81 103 ASN A N 1
ATOM 862 C CA . ASN A 1 103 ? 15.777 3.162 -12.554 1.00 89.81 103 ASN A CA 1
ATOM 863 C C . ASN A 1 103 ? 15.827 3.959 -11.221 1.00 89.81 103 ASN A C 1
ATOM 865 O O . ASN A 1 103 ? 14.784 4.392 -10.725 1.00 89.81 103 ASN A O 1
ATOM 869 N N . PRO A 1 104 ? 17.014 4.176 -10.617 1.00 89.06 104 PRO A N 1
ATOM 870 C CA . PRO A 1 104 ? 17.121 4.839 -9.313 1.00 89.06 104 PRO A CA 1
ATOM 871 C C . PRO A 1 104 ? 16.506 6.246 -9.237 1.00 89.06 104 PRO A C 1
ATOM 873 O O . PRO A 1 104 ? 15.899 6.581 -8.221 1.00 89.06 104 PRO A O 1
ATOM 876 N N . ALA A 1 105 ? 16.627 7.058 -10.293 1.00 90.00 105 ALA A N 1
ATOM 877 C CA . ALA A 1 105 ? 16.070 8.413 -10.315 1.00 90.00 105 ALA A CA 1
ATOM 878 C C . ALA A 1 105 ? 14.534 8.385 -10.316 1.00 90.00 105 ALA A C 1
ATOM 880 O O . ALA A 1 105 ? 13.889 9.104 -9.554 1.00 90.00 105 ALA A O 1
ATOM 881 N N . GLU A 1 106 ? 13.950 7.488 -11.110 1.00 90.88 106 GLU A N 1
ATOM 882 C CA . GLU A 1 106 ? 12.505 7.283 -11.145 1.00 90.88 106 GLU A CA 1
ATOM 883 C C . GLU A 1 106 ? 11.986 6.709 -9.819 1.00 90.88 106 GLU A C 1
ATOM 885 O O . GLU A 1 106 ? 10.942 7.139 -9.335 1.00 90.88 106 GLU A O 1
ATOM 890 N N . ARG A 1 107 ? 12.733 5.808 -9.162 1.00 92.62 107 ARG A N 1
ATOM 891 C CA . ARG A 1 107 ? 12.363 5.317 -7.824 1.00 92.62 107 ARG A CA 1
ATOM 892 C C . ARG A 1 107 ? 12.296 6.439 -6.792 1.00 92.62 107 ARG A C 1
ATOM 894 O O . ARG A 1 107 ? 11.362 6.445 -5.996 1.00 92.62 107 ARG A O 1
ATOM 901 N N . LEU A 1 108 ? 13.233 7.392 -6.821 1.00 93.75 108 LEU A N 1
ATOM 902 C CA . LEU A 1 108 ? 13.198 8.554 -5.927 1.00 93.75 108 LEU A CA 1
ATOM 903 C C . LEU A 1 108 ? 11.962 9.415 -6.196 1.00 93.75 108 LEU A C 1
ATOM 905 O O . LEU A 1 108 ? 11.246 9.762 -5.259 1.00 93.75 108 LEU A O 1
ATOM 909 N N . ARG A 1 109 ? 11.674 9.707 -7.470 1.00 94.19 109 ARG A N 1
ATOM 910 C CA . ARG A 1 109 ? 10.476 10.461 -7.865 1.00 94.19 109 ARG A CA 1
ATOM 911 C C . ARG A 1 109 ? 9.202 9.780 -7.361 1.00 94.19 109 ARG A C 1
ATOM 913 O O . ARG A 1 109 ? 8.367 10.432 -6.741 1.00 94.19 109 ARG A O 1
ATOM 920 N N . LEU A 1 110 ? 9.083 8.471 -7.581 1.00 94.00 110 LEU A N 1
ATOM 921 C CA . LEU A 1 110 ? 7.955 7.663 -7.122 1.00 94.00 110 LEU A CA 1
ATOM 922 C C . LEU A 1 110 ? 7.841 7.661 -5.592 1.00 94.00 110 LEU A C 1
ATOM 924 O O . LEU A 1 110 ? 6.745 7.843 -5.070 1.00 94.00 110 LEU A O 1
ATOM 928 N N . PHE A 1 111 ? 8.950 7.511 -4.863 1.00 95.62 111 PHE A N 1
ATOM 929 C CA . PHE A 1 111 ? 8.938 7.550 -3.399 1.00 95.62 111 PHE A CA 1
ATOM 930 C C . PHE A 1 111 ? 8.399 8.884 -2.868 1.00 95.62 111 PHE A C 1
ATOM 932 O O . PHE A 1 111 ? 7.499 8.897 -2.031 1.00 95.62 111 PHE A O 1
ATOM 939 N N . LEU A 1 112 ? 8.893 10.007 -3.396 1.00 96.19 112 LEU A N 1
ATOM 940 C CA . LEU A 1 112 ? 8.419 11.338 -3.008 1.00 96.19 112 LEU A CA 1
ATOM 941 C C . LEU A 1 112 ? 6.935 11.535 -3.349 1.00 96.19 112 LEU A C 1
ATOM 943 O O . LEU A 1 112 ? 6.177 12.093 -2.555 1.00 96.19 112 LEU A O 1
ATOM 947 N N . GLU A 1 113 ? 6.505 11.031 -4.505 1.00 95.31 113 GLU A N 1
ATOM 948 C CA . GLU A 1 113 ? 5.121 11.122 -4.959 1.00 95.31 113 GLU A CA 1
ATOM 949 C C . GLU A 1 113 ? 4.150 10.340 -4.057 1.00 95.31 113 GLU A C 1
ATOM 951 O O . GLU A 1 113 ? 3.076 10.847 -3.713 1.00 95.31 113 GLU A O 1
ATOM 956 N N . VAL A 1 114 ? 4.505 9.114 -3.656 1.00 96.44 114 VAL A N 1
ATOM 957 C CA . VAL A 1 114 ? 3.668 8.321 -2.743 1.00 96.44 114 VAL A CA 1
ATOM 958 C C . VAL A 1 114 ? 3.734 8.851 -1.316 1.00 96.44 114 VAL A C 1
ATOM 960 O O . VAL A 1 114 ? 2.704 8.885 -0.643 1.00 96.44 114 VAL A O 1
ATOM 963 N N . LYS A 1 115 ? 4.893 9.356 -0.874 1.00 97.38 115 LYS A N 1
ATOM 964 C CA . LYS A 1 115 ? 5.048 10.000 0.435 1.00 97.38 115 LYS A CA 1
ATOM 965 C C . LYS A 1 115 ? 4.075 11.162 0.608 1.00 97.38 115 LYS A C 1
ATOM 967 O O . LYS A 1 115 ? 3.404 11.249 1.632 1.00 97.38 115 LYS A O 1
ATOM 972 N N . GLU A 1 116 ? 3.943 12.014 -0.405 1.00 96.88 116 GLU A N 1
ATOM 973 C CA . GLU A 1 116 ? 3.012 13.145 -0.366 1.00 96.88 116 GLU A CA 1
ATOM 974 C C . GLU A 1 116 ? 1.545 12.696 -0.255 1.00 96.88 116 GLU A C 1
ATOM 976 O O . GLU A 1 116 ? 0.749 13.309 0.456 1.00 96.88 116 GLU A O 1
ATOM 981 N N . LYS A 1 117 ? 1.174 11.581 -0.894 1.00 96.69 117 LYS A N 1
ATOM 982 C CA . LYS A 1 117 ? -0.172 11.005 -0.737 1.00 96.69 117 LYS A CA 1
ATOM 983 C C . LYS A 1 117 ? -0.407 10.496 0.681 1.00 96.69 117 LYS A C 1
ATOM 985 O O . LYS A 1 117 ? -1.473 10.739 1.241 1.00 96.69 117 LYS A O 1
ATOM 990 N N . TYR A 1 118 ? 0.577 9.820 1.271 1.00 97.56 118 TYR A N 1
ATOM 991 C CA . TYR A 1 118 ? 0.480 9.354 2.654 1.00 97.56 118 TYR A CA 1
ATOM 992 C C . TYR A 1 118 ? 0.430 10.496 3.658 1.00 97.56 118 TYR A C 1
ATOM 994 O O . TYR A 1 118 ? -0.396 10.439 4.561 1.00 97.56 118 TYR A O 1
ATOM 1002 N N . ARG A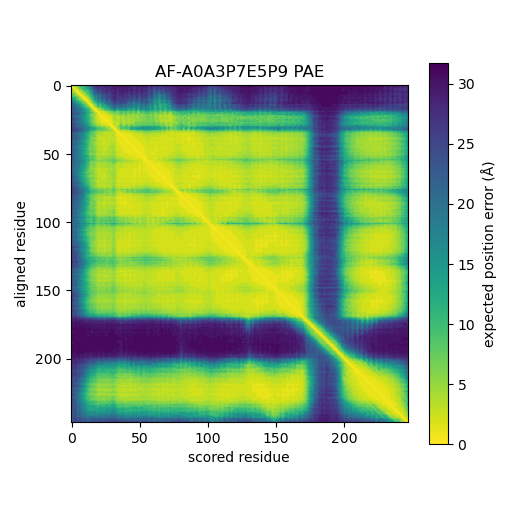 1 119 ? 1.201 11.567 3.446 1.00 97.00 119 ARG A N 1
ATOM 1003 C CA . ARG A 1 119 ? 1.099 12.795 4.242 1.00 97.00 119 ARG A CA 1
ATOM 1004 C C . ARG A 1 119 ? -0.342 13.310 4.274 1.00 97.00 119 ARG A C 1
ATOM 1006 O O . ARG A 1 119 ? -0.906 13.470 5.348 1.00 97.00 119 ARG A O 1
ATOM 1013 N N . LYS A 1 120 ? -0.983 13.458 3.108 1.00 96.19 120 LYS A N 1
ATOM 1014 C CA . LYS A 1 120 ? -2.394 13.883 3.015 1.00 96.19 120 LYS A CA 1
ATOM 1015 C C . LYS A 1 120 ? -3.358 12.927 3.722 1.00 96.19 120 LYS A C 1
ATOM 1017 O O . LYS A 1 120 ? -4.284 13.384 4.384 1.00 96.19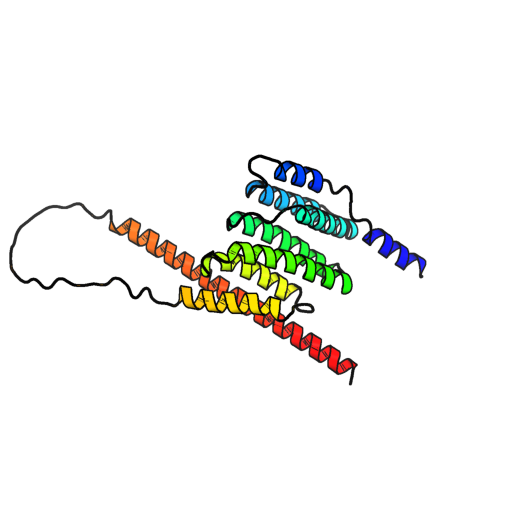 120 LYS A O 1
ATOM 1022 N N . MET A 1 121 ? -3.152 11.614 3.601 1.00 96.31 121 MET A N 1
ATOM 1023 C CA . MET A 1 121 ? -3.963 10.632 4.333 1.00 96.31 121 MET A CA 1
ATOM 1024 C C . MET A 1 121 ? -3.782 10.763 5.849 1.00 96.31 121 MET A C 1
ATOM 1026 O O . MET A 1 121 ? -4.764 10.686 6.579 1.00 96.31 121 MET A O 1
ATOM 1030 N N . PHE A 1 122 ? -2.558 10.984 6.329 1.00 95.81 122 PHE A N 1
ATOM 1031 C CA . PHE A 1 122 ? -2.285 11.152 7.756 1.00 95.81 122 PHE A CA 1
ATOM 1032 C C . PHE A 1 122 ? -2.884 12.439 8.321 1.00 95.81 122 PHE A C 1
ATOM 1034 O O . PHE A 1 122 ? -3.429 12.397 9.420 1.00 95.81 122 PHE A O 1
ATOM 1041 N N . GLU A 1 123 ? -2.904 13.529 7.552 1.00 94.69 123 GLU A N 1
ATOM 1042 C CA . GLU A 1 123 ? -3.610 14.757 7.940 1.00 94.69 123 GLU A CA 1
ATOM 1043 C C . GLU A 1 123 ? -5.119 14.535 8.116 1.00 94.69 123 GLU A C 1
ATOM 1045 O O . GLU A 1 123 ? -5.712 15.001 9.086 1.00 94.69 123 GLU A O 1
ATOM 1050 N N . ILE A 1 124 ? -5.753 13.771 7.221 1.00 93.50 124 ILE A N 1
ATOM 1051 C CA . ILE A 1 124 ? -7.181 13.423 7.336 1.00 93.50 124 ILE A CA 1
ATOM 1052 C C . ILE A 1 124 ? -7.442 12.514 8.548 1.00 93.50 124 ILE A C 1
ATOM 1054 O O . ILE A 1 124 ? -8.518 12.556 9.142 1.00 93.50 124 ILE A O 1
ATOM 1058 N N . LEU A 1 125 ? -6.461 11.693 8.924 1.00 93.50 125 LEU A N 1
ATOM 1059 C CA . LEU A 1 125 ? -6.539 10.764 10.051 1.00 93.50 125 LEU A CA 1
ATOM 1060 C C . LEU A 1 125 ? -6.102 11.373 11.391 1.00 93.50 125 LEU A C 1
ATOM 1062 O O . LEU A 1 125 ? -6.075 10.648 12.386 1.00 93.50 125 LEU A O 1
ATOM 1066 N N . LYS A 1 126 ? -5.754 12.664 11.447 1.00 92.25 126 LYS A N 1
ATOM 1067 C CA . LYS A 1 126 ? -5.182 13.287 12.653 1.00 92.25 126 LYS A CA 1
ATOM 1068 C C . LYS A 1 126 ? -6.090 13.163 13.885 1.00 92.25 126 LYS A C 1
ATOM 1070 O O . LYS A 1 126 ? -5.592 12.914 14.977 1.00 92.25 126 LYS A O 1
ATOM 1075 N N . ASP A 1 127 ? -7.405 13.266 13.678 1.00 89.81 127 ASP A N 1
ATOM 1076 C CA . ASP A 1 127 ? -8.428 13.246 14.732 1.00 89.81 127 ASP A CA 1
ATOM 1077 C C . ASP A 1 127 ? -9.005 11.833 14.966 1.00 89.81 127 ASP A C 1
ATOM 1079 O O . ASP A 1 127 ? -9.941 11.647 15.743 1.00 89.81 127 ASP A O 1
ATOM 1083 N N . ILE A 1 128 ? -8.470 10.820 14.275 1.00 91.00 128 ILE A N 1
ATOM 1084 C CA . ILE A 1 128 ? -8.873 9.421 14.428 1.00 91.00 128 ILE A CA 1
ATOM 1085 C C . ILE A 1 128 ? -8.021 8.756 15.513 1.00 91.00 128 ILE A C 1
ATOM 1087 O O . ILE A 1 128 ? -6.806 8.950 15.567 1.00 91.00 128 ILE A O 1
ATOM 1091 N N . ASP A 1 129 ? -8.662 7.921 16.339 1.00 90.00 129 ASP A N 1
ATOM 1092 C CA . ASP A 1 129 ? -8.007 7.115 17.378 1.00 90.00 129 ASP A CA 1
ATOM 1093 C C . ASP A 1 129 ? -6.738 6.409 16.864 1.00 90.00 129 ASP A C 1
ATOM 1095 O O . ASP A 1 129 ? -6.730 5.803 15.782 1.00 90.00 129 ASP A O 1
ATOM 1099 N N . ASP A 1 130 ? -5.671 6.452 17.667 1.00 91.25 130 ASP A N 1
ATOM 1100 C CA . ASP A 1 130 ? -4.345 5.956 17.291 1.00 91.25 130 ASP A CA 1
ATOM 1101 C C . ASP A 1 130 ? -4.358 4.485 16.868 1.00 91.25 130 ASP A C 1
ATOM 1103 O O . ASP A 1 130 ? -3.648 4.087 15.941 1.00 91.25 130 ASP A O 1
ATOM 1107 N N . ALA A 1 131 ? -5.198 3.667 17.501 1.00 89.19 131 ALA A N 1
ATOM 1108 C CA . ALA A 1 131 ? -5.284 2.256 17.173 1.00 89.19 131 ALA A CA 1
ATOM 1109 C C . ALA A 1 131 ? -6.078 2.001 15.880 1.00 89.19 131 ALA A C 1
ATOM 1111 O O . ALA A 1 131 ? -5.896 0.958 15.249 1.00 89.19 131 ALA A O 1
ATOM 1112 N N . ASN A 1 132 ? -6.943 2.929 15.464 1.00 88.06 132 ASN A N 1
ATOM 1113 C CA . ASN A 1 132 ? -7.733 2.818 14.235 1.00 88.06 132 ASN A CA 1
ATOM 1114 C C . ASN A 1 132 ? -6.969 3.295 12.991 1.00 88.06 132 ASN A C 1
ATOM 1116 O O . ASN A 1 132 ? -7.214 2.783 11.899 1.00 88.06 132 ASN A O 1
ATOM 1120 N N . LYS A 1 133 ? -5.995 4.201 13.141 1.00 92.56 133 LYS A N 1
ATOM 1121 C CA . LYS A 1 133 ? -5.109 4.616 12.035 1.00 92.56 133 LYS A CA 1
ATOM 1122 C C . LYS A 1 133 ? -3.950 3.645 11.759 1.00 92.56 133 LYS A C 1
ATOM 1124 O O . LYS A 1 133 ? -3.297 3.759 10.721 1.00 92.56 133 LYS A O 1
ATOM 1129 N N . LEU A 1 134 ? -3.721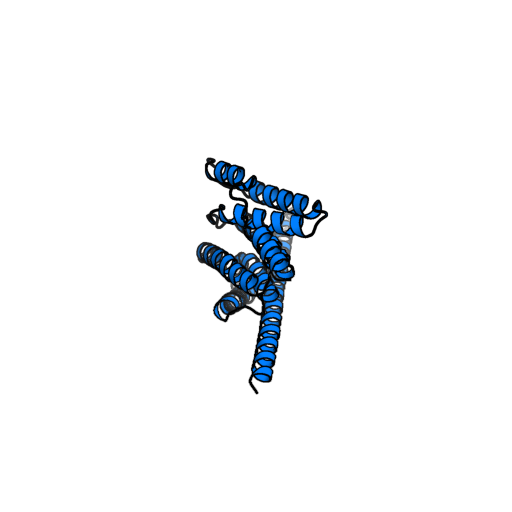 2.647 12.624 1.00 94.50 134 LEU A N 1
ATOM 1130 C CA . LEU A 1 134 ? -2.636 1.658 12.499 1.00 94.50 134 LEU A CA 1
ATOM 1131 C C . LEU A 1 134 ? -2.550 0.983 11.124 1.00 94.50 134 LEU A C 1
ATOM 1133 O O . LEU A 1 134 ? -1.448 0.772 10.627 1.00 94.50 134 LEU A O 1
ATOM 1137 N N . THR A 1 135 ? -3.678 0.659 10.489 1.00 94.62 135 THR A N 1
ATOM 1138 C CA . THR A 1 135 ? -3.686 0.024 9.159 1.00 94.62 135 THR A CA 1
ATOM 1139 C C . THR A 1 135 ? -3.010 0.905 8.107 1.00 94.62 135 THR A C 1
ATOM 1141 O O . THR A 1 135 ? -2.207 0.421 7.311 1.00 94.62 135 THR A O 1
ATOM 1144 N N . SER A 1 136 ? -3.256 2.215 8.142 1.00 96.19 136 SER A N 1
ATOM 1145 C CA . SER A 1 136 ? -2.624 3.161 7.221 1.00 96.19 136 SER A CA 1
ATOM 1146 C C . SER A 1 136 ? -1.121 3.289 7.465 1.00 96.19 136 SER A C 1
ATOM 1148 O O . SER A 1 136 ? -0.343 3.293 6.510 1.00 96.19 136 SER A O 1
ATOM 1150 N N . TYR A 1 137 ? -0.686 3.299 8.728 1.00 97.25 137 TYR A N 1
ATOM 1151 C CA . TYR A 1 137 ? 0.742 3.269 9.060 1.00 97.25 137 TYR A CA 1
ATOM 1152 C C . TYR A 1 137 ? 1.402 1.930 8.714 1.00 97.25 137 TYR A C 1
ATOM 1154 O O . TYR A 1 137 ? 2.563 1.914 8.313 1.00 97.25 137 TYR A O 1
ATOM 1162 N N . LEU A 1 138 ? 0.679 0.807 8.787 1.00 97.62 138 LEU A N 1
ATOM 1163 C CA . LEU A 1 138 ? 1.171 -0.482 8.301 1.00 97.62 138 LEU A CA 1
ATOM 1164 C C . LEU A 1 138 ? 1.451 -0.420 6.802 1.00 97.62 138 LEU A C 1
ATOM 1166 O O . LEU A 1 138 ? 2.557 -0.771 6.386 1.00 97.62 138 LEU A O 1
ATOM 1170 N N . HIS A 1 139 ? 0.503 0.072 6.007 1.00 97.31 139 HIS A N 1
ATOM 1171 C CA . HIS A 1 139 ? 0.696 0.216 4.568 1.00 97.31 139 HIS A CA 1
ATOM 1172 C C . HIS A 1 139 ? 1.856 1.153 4.221 1.00 97.31 139 HIS A C 1
ATOM 1174 O O . HIS A 1 139 ? 2.667 0.811 3.358 1.00 97.31 139 HIS A O 1
ATOM 1180 N N . TRP A 1 140 ? 1.998 2.267 4.941 1.00 98.06 140 TRP A N 1
ATOM 1181 C CA . TRP A 1 140 ? 3.145 3.157 4.781 1.00 98.06 140 TRP A CA 1
ATOM 1182 C C . TRP A 1 140 ? 4.468 2.480 5.148 1.00 98.06 140 TRP A C 1
ATOM 1184 O O . TRP A 1 140 ? 5.415 2.513 4.369 1.00 98.06 140 TRP A O 1
ATOM 1194 N N . SER A 1 141 ? 4.526 1.785 6.288 1.00 97.94 141 SER A N 1
ATOM 1195 C CA . SER A 1 141 ? 5.738 1.090 6.740 1.00 97.94 141 SER A CA 1
ATOM 1196 C C . SER A 1 141 ? 6.209 0.028 5.739 1.00 97.94 141 SER A C 1
ATOM 1198 O O . SER A 1 141 ? 7.411 -0.159 5.555 1.00 97.94 141 SER A O 1
ATOM 1200 N N . GLN A 1 142 ? 5.276 -0.634 5.043 1.00 97.25 142 GLN A N 1
ATOM 1201 C CA . GLN A 1 142 ? 5.597 -1.566 3.963 1.00 97.25 142 GLN A CA 1
ATOM 1202 C C . GLN A 1 142 ? 6.289 -0.843 2.804 1.00 97.25 142 GLN A C 1
ATOM 1204 O O . GLN A 1 142 ? 7.312 -1.325 2.327 1.00 97.25 142 GLN A O 1
ATOM 1209 N N . LEU A 1 143 ? 5.785 0.321 2.380 1.00 96.94 143 LEU A N 1
ATOM 1210 C CA . LEU A 1 143 ? 6.436 1.128 1.345 1.00 96.94 143 LEU A CA 1
ATOM 1211 C C . LEU A 1 143 ? 7.793 1.669 1.796 1.00 96.94 143 LEU A C 1
ATOM 1213 O O . LEU A 1 143 ? 8.729 1.619 1.005 1.00 96.94 143 LEU A O 1
ATOM 1217 N N . CYS A 1 144 ? 7.934 2.106 3.050 1.00 96.88 144 CYS A N 1
ATOM 1218 C CA . CYS A 1 144 ? 9.226 2.499 3.622 1.00 96.88 144 CYS A CA 1
ATOM 1219 C C . CYS A 1 144 ? 10.248 1.365 3.550 1.00 96.88 144 CYS A C 1
ATOM 1221 O O . CYS A 1 144 ? 11.398 1.597 3.194 1.00 96.88 144 CYS A O 1
ATOM 1223 N N . TYR A 1 145 ? 9.835 0.132 3.858 1.00 95.56 145 TYR A N 1
ATOM 1224 C CA . TYR A 1 145 ? 10.712 -1.027 3.729 1.00 95.56 145 TYR A CA 1
ATOM 1225 C C . TYR A 1 145 ? 11.049 -1.333 2.265 1.00 95.56 145 TYR A C 1
ATOM 1227 O O . TYR A 1 145 ? 12.205 -1.599 1.942 1.00 95.56 145 TYR A O 1
ATOM 1235 N N . GLN A 1 146 ? 10.068 -1.270 1.364 1.00 94.12 146 GLN A N 1
ATOM 1236 C CA . GLN A 1 146 ? 10.319 -1.493 -0.058 1.00 94.12 146 GLN A CA 1
ATOM 1237 C C . GLN A 1 146 ? 11.292 -0.441 -0.602 1.00 94.12 146 GLN A C 1
ATOM 1239 O O . GLN A 1 146 ? 12.308 -0.794 -1.182 1.00 94.12 146 GLN A O 1
ATOM 1244 N N . TYR A 1 147 ? 11.067 0.840 -0.340 1.00 94.88 147 TYR A N 1
ATOM 1245 C CA . TYR A 1 147 ? 11.923 1.947 -0.775 1.00 94.88 147 TYR A CA 1
ATOM 1246 C C . TYR A 1 147 ? 13.014 2.303 0.248 1.00 94.88 147 TYR A C 1
ATOM 1248 O O . TYR A 1 147 ? 13.403 3.465 0.366 1.00 94.88 147 TYR A O 1
ATOM 1256 N N . ALA A 1 148 ? 13.521 1.326 1.003 1.00 94.19 148 ALA A N 1
ATOM 1257 C CA . ALA A 1 148 ? 14.431 1.586 2.1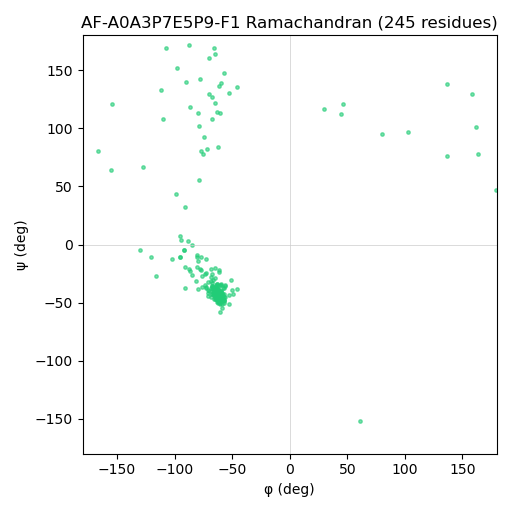18 1.00 94.19 148 ALA A CA 1
ATOM 1258 C C . ALA A 1 148 ? 15.748 2.268 1.712 1.00 94.19 148 ALA A C 1
ATOM 1260 O O . ALA A 1 148 ? 16.374 2.927 2.538 1.00 94.19 148 ALA A O 1
ATOM 1261 N N . GLU A 1 149 ? 16.169 2.173 0.446 1.00 91.06 149 GLU A N 1
ATOM 1262 C CA . GLU A 1 149 ? 17.337 2.914 -0.039 1.00 91.06 149 GLU A CA 1
ATOM 1263 C C . GLU A 1 149 ? 17.096 4.430 -0.199 1.00 91.06 149 GLU A C 1
ATOM 1265 O O . GLU A 1 149 ? 18.051 5.187 -0.375 1.00 91.06 149 GLU A O 1
ATOM 1270 N N . LEU A 1 150 ? 15.834 4.867 -0.134 1.00 92.75 150 LEU A N 1
ATOM 1271 C CA . LEU A 1 150 ? 15.380 6.251 -0.319 1.00 92.75 150 LEU A CA 1
ATOM 1272 C C . LEU A 1 150 ? 14.649 6.813 0.907 1.00 92.75 150 LEU A C 1
ATOM 1274 O O . LEU A 1 150 ? 14.368 8.009 0.942 1.00 92.75 150 LEU A O 1
ATOM 1278 N N . VAL A 1 151 ? 14.319 5.964 1.885 1.00 92.94 151 VAL A N 1
ATOM 1279 C CA . VAL A 1 151 ? 13.540 6.362 3.058 1.00 92.94 151 VAL A CA 1
ATOM 1280 C C . VAL A 1 151 ? 14.274 7.431 3.868 1.00 92.94 151 VAL A C 1
ATOM 1282 O O . VAL A 1 151 ? 15.479 7.341 4.108 1.00 92.94 151 VAL A O 1
ATOM 1285 N N . ASP A 1 152 ? 13.535 8.448 4.304 1.00 92.88 152 ASP A N 1
ATOM 1286 C CA . ASP A 1 152 ? 14.058 9.530 5.134 1.00 92.88 152 ASP A CA 1
ATOM 1287 C C . ASP A 1 152 ? 13.577 9.436 6.587 1.00 92.88 152 ASP A C 1
ATOM 1289 O O . ASP A 1 152 ? 12.701 8.644 6.949 1.00 92.88 152 ASP A O 1
ATOM 1293 N N . ARG A 1 153 ? 14.189 10.256 7.448 1.00 93.62 153 ARG A N 1
ATOM 1294 C CA . ARG A 1 153 ? 13.905 10.259 8.888 1.00 93.62 153 ARG A CA 1
ATOM 1295 C C . ARG A 1 153 ? 12.463 10.643 9.206 1.00 93.62 153 ARG A C 1
ATOM 1297 O O . ARG A 1 153 ? 11.886 10.027 10.091 1.00 93.62 153 ARG A O 1
ATOM 1304 N N . GLU A 1 154 ? 11.885 11.584 8.462 1.00 96.31 154 GLU A N 1
ATOM 1305 C CA . GLU A 1 154 ? 10.474 11.978 8.602 1.00 96.31 154 GLU A CA 1
ATOM 1306 C C . GLU A 1 154 ? 9.540 10.785 8.326 1.00 96.31 154 GLU A C 1
ATOM 1308 O O . GLU A 1 154 ? 8.630 10.497 9.094 1.00 96.31 154 GLU A O 1
ATOM 1313 N N . SER A 1 155 ? 9.806 10.014 7.268 1.00 96.50 155 SER A N 1
ATOM 1314 C CA . SER A 1 155 ? 8.984 8.853 6.902 1.00 96.50 155 SER A CA 1
ATOM 1315 C C . SER A 1 155 ? 8.979 7.771 7.982 1.00 96.50 155 SER A C 1
ATOM 1317 O O . SER A 1 155 ? 7.951 7.126 8.217 1.00 96.50 155 SER A O 1
ATOM 1319 N N . LEU A 1 156 ? 10.132 7.556 8.623 1.00 96.44 156 LEU A N 1
ATOM 1320 C CA . LEU A 1 156 ? 10.272 6.601 9.719 1.00 96.44 156 LEU A CA 1
ATOM 1321 C C . LEU A 1 156 ? 9.684 7.141 11.026 1.00 96.44 156 LEU A C 1
ATOM 1323 O O . LEU A 1 156 ? 9.064 6.363 11.752 1.00 96.44 156 LEU A O 1
ATOM 1327 N N . SER A 1 157 ? 9.815 8.443 11.312 1.00 97.25 157 SER A N 1
ATOM 1328 C CA . SER A 1 157 ? 9.259 9.039 12.534 1.00 97.25 157 SER A CA 1
ATOM 1329 C C . SER A 1 157 ? 7.743 8.895 12.580 1.00 97.25 157 SER A C 1
ATOM 1331 O O . SER A 1 157 ? 7.222 8.460 13.601 1.00 97.25 157 SER A O 1
ATOM 1333 N N . TRP A 1 158 ? 7.051 9.081 11.449 1.00 97.69 158 TRP A N 1
ATOM 1334 C CA . TRP A 1 158 ? 5.613 8.815 11.336 1.00 97.69 158 TRP A CA 1
ATOM 1335 C C . TRP A 1 158 ? 5.233 7.403 11.808 1.00 97.69 158 TRP A C 1
ATOM 1337 O O . TRP A 1 158 ? 4.259 7.223 12.536 1.00 97.69 158 TRP A O 1
ATOM 1347 N N . CYS A 1 159 ? 6.010 6.385 11.420 1.00 97.56 159 CYS A N 1
ATOM 1348 C CA . CYS A 1 159 ? 5.761 5.000 11.828 1.00 97.56 159 CYS A CA 1
ATOM 1349 C C . CYS A 1 159 ? 6.060 4.775 13.317 1.00 97.56 159 CYS A C 1
ATOM 1351 O O . CYS A 1 159 ? 5.317 4.069 13.999 1.00 97.56 159 CYS A O 1
ATOM 1353 N N . ILE A 1 160 ? 7.159 5.349 13.811 1.00 97.06 160 ILE A N 1
ATOM 1354 C CA . ILE A 1 160 ? 7.608 5.206 15.200 1.00 97.06 160 ILE A CA 1
ATOM 1355 C C . ILE A 1 160 ? 6.607 5.865 16.154 1.00 97.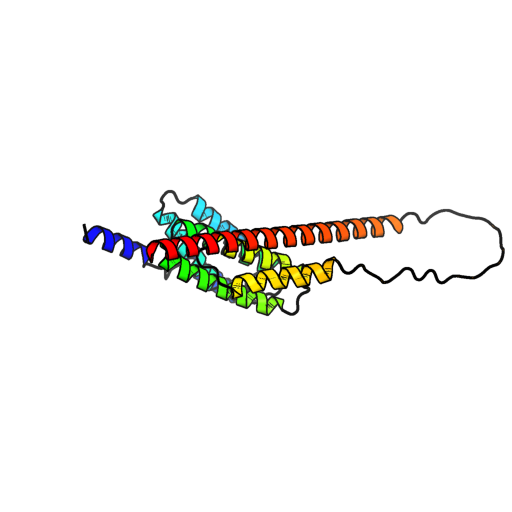06 160 ILE A C 1
ATOM 1357 O O . ILE A 1 160 ? 6.186 5.234 17.122 1.00 97.06 160 ILE A O 1
ATOM 1361 N N . GLU A 1 161 ? 6.177 7.089 15.855 1.00 96.38 161 GLU A N 1
ATOM 1362 C CA . GLU A 1 161 ? 5.182 7.828 16.636 1.00 96.38 161 GLU A CA 1
ATOM 1363 C C . GLU A 1 161 ? 3.847 7.081 16.682 1.00 96.38 161 GLU A C 1
ATOM 1365 O O . GLU A 1 161 ? 3.298 6.867 17.763 1.00 96.38 161 GLU A O 1
ATOM 1370 N N . ALA A 1 162 ? 3.366 6.579 15.538 1.00 95.44 162 ALA A N 1
ATOM 1371 C CA . ALA A 1 162 ? 2.140 5.785 15.490 1.00 95.44 162 ALA A CA 1
ATOM 1372 C C . ALA A 1 162 ? 2.229 4.514 16.349 1.00 95.44 162 ALA A C 1
ATOM 1374 O O . ALA A 1 162 ? 1.274 4.165 17.042 1.00 95.44 162 ALA A O 1
ATOM 1375 N N . VAL A 1 163 ? 3.380 3.831 16.347 1.00 95.62 163 VAL A N 1
ATOM 1376 C CA . VAL A 1 163 ? 3.621 2.669 17.212 1.00 95.62 163 VAL A CA 1
ATOM 1377 C C . VAL A 1 163 ? 3.593 3.059 18.687 1.00 95.62 163 VAL A C 1
ATOM 1379 O O . VAL A 1 163 ? 2.956 2.361 19.473 1.00 95.62 163 VAL A O 1
ATOM 1382 N N . ILE A 1 164 ? 4.279 4.135 19.078 1.00 95.31 164 ILE A N 1
ATOM 1383 C CA . ILE A 1 164 ? 4.332 4.589 20.475 1.00 95.31 164 ILE A CA 1
ATOM 1384 C C . ILE A 1 164 ? 2.923 4.927 20.965 1.00 95.31 164 ILE A C 1
ATOM 1386 O O . ILE A 1 164 ? 2.485 4.398 21.988 1.00 95.31 164 ILE A O 1
ATOM 1390 N N . ASN A 1 165 ? 2.188 5.732 20.201 1.00 93.94 165 ASN A N 1
ATOM 1391 C CA . ASN A 1 165 ? 0.851 6.174 20.581 1.00 93.94 165 ASN A CA 1
ATOM 1392 C C . ASN A 1 165 ? -0.132 5.000 20.651 1.00 93.94 165 ASN A C 1
ATOM 1394 O O . ASN A 1 165 ? -0.842 4.842 21.644 1.00 93.94 165 ASN A O 1
ATOM 1398 N N . ALA A 1 166 ? -0.110 4.103 19.659 1.00 92.56 166 ALA A N 1
ATOM 1399 C CA . ALA A 1 166 ? -0.964 2.922 19.671 1.00 92.56 166 ALA A CA 1
ATOM 1400 C C . ALA A 1 166 ? -0.623 1.964 20.819 1.00 92.56 166 ALA A C 1
ATOM 1402 O O . ALA A 1 166 ? -1.527 1.387 21.418 1.00 92.56 166 ALA A O 1
ATOM 1403 N N . LYS A 1 167 ? 0.659 1.792 21.168 1.00 91.19 167 LYS A N 1
ATOM 1404 C CA . LYS A 1 167 ? 1.037 1.010 22.352 1.00 91.19 167 LYS A CA 1
ATOM 1405 C C . LYS A 1 167 ? 0.463 1.636 23.616 1.00 91.19 167 LYS A C 1
ATOM 1407 O O . LYS A 1 167 ? -0.177 0.927 24.384 1.00 91.19 167 LYS A O 1
ATOM 1412 N N . ASN A 1 168 ? 0.615 2.942 23.804 1.00 89.69 168 ASN A N 1
ATOM 1413 C CA . ASN A 1 168 ? 0.051 3.622 24.968 1.00 89.69 168 ASN A CA 1
ATOM 1414 C C . ASN A 1 168 ? -1.471 3.415 25.044 1.00 89.69 168 ASN A C 1
ATOM 1416 O O . ASN A 1 168 ? -1.974 3.008 26.086 1.00 89.69 168 ASN A O 1
ATOM 1420 N N . ALA A 1 169 ? -2.190 3.558 23.928 1.00 87.69 169 ALA A N 1
ATOM 1421 C CA . ALA A 1 169 ? -3.634 3.321 23.875 1.00 87.69 169 ALA A CA 1
ATOM 1422 C C . ALA A 1 169 ? -4.034 1.858 24.164 1.00 87.69 169 ALA A C 1
ATOM 1424 O O . ALA A 1 169 ? -5.044 1.605 24.814 1.00 87.69 169 ALA A O 1
ATOM 1425 N N . LEU A 1 170 ? -3.250 0.878 23.699 1.00 87.12 170 LEU A N 1
ATOM 1426 C CA . LEU A 1 170 ? -3.573 -0.550 23.829 1.00 87.12 170 LEU A CA 1
ATOM 1427 C C . LEU A 1 170 ? -3.111 -1.177 25.149 1.00 87.12 170 LEU A C 1
ATOM 1429 O O . LEU A 1 170 ? -3.636 -2.230 25.525 1.00 87.12 170 LEU A O 1
ATOM 1433 N N . PHE A 1 171 ? -2.111 -0.597 25.816 1.00 78.75 171 PHE A N 1
ATOM 1434 C CA . PHE A 1 171 ? -1.510 -1.136 27.039 1.00 78.75 171 PHE A CA 1
ATOM 1435 C C . PHE A 1 171 ? -1.968 -0.441 28.319 1.00 78.75 171 PHE A C 1
ATOM 1437 O O . PHE A 1 171 ? -1.745 -1.015 29.383 1.00 78.75 171 PHE A O 1
ATOM 1444 N N . ILE A 1 172 ? -2.639 0.716 28.254 1.00 67.25 172 ILE A N 1
ATOM 1445 C CA . ILE A 1 172 ? -3.325 1.259 29.431 1.00 67.25 172 ILE A CA 1
ATOM 1446 C C . ILE A 1 172 ? -4.422 0.255 29.821 1.00 67.25 172 ILE A C 1
ATOM 1448 O O . ILE A 1 172 ? -5.357 0.038 29.044 1.00 67.25 172 ILE A O 1
ATOM 1452 N N . PRO A 1 173 ? -4.321 -0.405 30.992 1.00 48.25 173 PRO A N 1
ATOM 1453 C CA . PRO A 1 173 ? -5.407 -1.231 31.484 1.00 48.25 173 PRO A CA 1
ATOM 1454 C C . PRO A 1 173 ? -6.620 -0.320 31.637 1.00 48.25 173 PRO A C 1
ATOM 1456 O O . PRO A 1 173 ? -6.483 0.807 32.116 1.00 48.25 173 PRO A O 1
ATOM 1459 N N . SER A 1 174 ? -7.804 -0.793 31.254 1.00 47.53 174 SER A N 1
ATOM 1460 C CA . SER A 1 174 ? -9.047 -0.153 31.675 1.00 47.53 174 SER A CA 1
ATOM 1461 C C . SER A 1 174 ? -9.131 -0.234 33.203 1.00 47.53 174 SER A C 1
ATOM 1463 O O . SER A 1 174 ? -9.718 -1.146 33.779 1.00 47.53 174 SER A O 1
ATOM 1465 N N . SER A 1 175 ? -8.492 0.707 33.885 1.00 35.72 175 SER A N 1
ATOM 1466 C CA . SER A 1 175 ? -8.559 0.902 35.325 1.00 35.72 175 SER A CA 1
ATOM 1467 C C . SER A 1 175 ? -9.871 1.615 35.649 1.00 35.72 175 SER A C 1
ATOM 1469 O O . SER A 1 175 ? -9.850 2.721 36.180 1.00 35.72 175 SER A O 1
ATOM 1471 N N . ARG A 1 176 ? -11.024 1.066 35.232 1.00 36.00 176 ARG A N 1
ATOM 1472 C CA . ARG A 1 176 ? -12.347 1.656 35.504 1.00 36.00 176 ARG A CA 1
ATOM 1473 C C . ARG A 1 176 ? -13.505 0.691 35.213 1.00 36.00 176 ARG A C 1
ATOM 1475 O O . ARG A 1 176 ? -14.165 0.782 34.185 1.00 36.00 176 ARG A O 1
ATOM 1482 N N . SER A 1 177 ? -13.761 -0.214 36.159 1.00 34.94 177 SER A N 1
ATOM 1483 C CA . SER A 1 177 ? -15.082 -0.433 36.793 1.00 34.94 177 SER A CA 1
ATOM 1484 C C . SER A 1 177 ? -15.120 -1.783 37.509 1.00 34.94 177 SER A C 1
ATOM 1486 O O . SER A 1 177 ? -15.719 -2.746 37.049 1.00 34.94 177 SER A O 1
ATOM 1488 N N . SER A 1 178 ? -14.508 -1.834 38.686 1.00 32.41 178 SER A N 1
ATOM 1489 C CA . SER A 1 178 ? -14.917 -2.765 39.736 1.00 32.41 178 SER A CA 1
ATOM 1490 C C . SER A 1 178 ? -15.147 -1.951 41.002 1.00 32.41 178 SER A C 1
ATOM 1492 O O . SER A 1 178 ? -14.401 -2.037 41.976 1.00 32.41 178 SER A O 1
ATOM 1494 N N . THR A 1 179 ? -16.173 -1.102 40.969 1.00 36.56 179 THR A N 1
ATOM 1495 C CA . THR A 1 179 ? -16.757 -0.549 42.188 1.00 36.56 179 THR A CA 1
ATOM 1496 C C . THR A 1 179 ? -17.593 -1.662 42.819 1.00 36.56 179 THR A C 1
ATOM 1498 O O . THR A 1 179 ? -18.811 -1.689 42.687 1.00 36.56 179 THR A O 1
ATOM 1501 N N . ILE A 1 180 ? -16.938 -2.613 43.493 1.00 41.38 180 ILE A N 1
ATOM 1502 C CA . ILE A 1 180 ? -17.598 -3.406 44.537 1.00 41.38 180 ILE A CA 1
ATOM 1503 C C . ILE A 1 180 ? -17.784 -2.443 45.713 1.00 41.38 180 ILE A C 1
ATOM 1505 O O . ILE A 1 180 ? -16.961 -2.324 46.615 1.00 41.38 180 ILE A O 1
ATOM 1509 N N . SER A 1 181 ? -18.853 -1.661 45.614 1.00 38.31 181 SER A N 1
ATOM 1510 C CA . SER A 1 181 ? -19.459 -0.904 46.698 1.00 38.31 181 SER A CA 1
ATOM 1511 C C . SER A 1 181 ? -20.792 -1.581 46.976 1.00 38.31 181 SER A C 1
ATOM 1513 O O . SER A 1 181 ? -21.698 -1.540 46.149 1.00 38.31 181 SER A O 1
ATOM 1515 N N . GLY A 1 182 ? -20.866 -2.272 48.108 1.00 35.19 182 GLY A N 1
ATOM 1516 C CA . GLY A 1 182 ? -22.039 -3.040 48.505 1.00 35.19 182 GLY A CA 1
ATOM 1517 C C . GLY A 1 182 ? -21.834 -3.750 49.835 1.00 35.19 182 GLY A C 1
ATOM 1518 O O . GLY A 1 182 ? -22.105 -4.936 49.951 1.00 35.19 182 GLY A O 1
ATOM 1519 N N . LYS A 1 183 ? -21.319 -3.028 50.837 1.00 37.00 183 LYS A N 1
ATOM 1520 C CA . LYS A 1 183 ? -21.575 -3.367 52.240 1.00 37.00 183 LYS A CA 1
ATOM 1521 C C . LYS A 1 183 ? -23.060 -3.121 52.493 1.00 37.00 183 LYS A C 1
ATOM 1523 O O . LYS A 1 183 ? -23.451 -1.961 52.582 1.00 37.00 183 LYS A O 1
ATOM 1528 N N . THR A 1 184 ? -23.866 -4.164 52.654 1.00 37.78 184 THR A N 1
ATOM 1529 C CA . THR A 1 184 ? -24.963 -4.141 53.632 1.00 37.78 184 THR A CA 1
ATOM 1530 C C . THR A 1 184 ? -25.285 -5.568 54.060 1.00 37.78 184 THR A C 1
ATOM 1532 O O . THR A 1 184 ? -25.592 -6.425 53.235 1.00 37.78 184 THR A O 1
ATOM 1535 N N . ASP A 1 185 ? -25.157 -5.793 55.362 1.00 33.25 185 ASP A N 1
ATOM 1536 C CA . ASP A 1 185 ? -25.594 -6.979 56.084 1.00 33.25 185 ASP A CA 1
ATOM 1537 C C . ASP A 1 185 ? -27.133 -7.116 56.087 1.00 33.25 185 ASP A C 1
ATOM 1539 O O . ASP A 1 185 ? -27.852 -6.160 55.794 1.00 33.25 185 ASP A O 1
ATOM 1543 N N . CYS A 1 186 ? -27.593 -8.296 56.529 1.00 33.72 186 CYS A N 1
ATOM 1544 C CA . CYS A 1 186 ? -28.944 -8.658 57.004 1.00 33.72 186 CYS A CA 1
ATOM 1545 C C . CYS A 1 186 ? -29.866 -9.452 56.047 1.00 33.72 186 CYS A C 1
ATOM 1547 O O . CYS A 1 186 ? -30.619 -8.910 55.248 1.00 33.72 186 CYS A O 1
ATOM 1549 N N . SER A 1 187 ? -29.852 -10.778 56.267 1.00 35.06 187 SER A N 1
ATOM 1550 C CA . SER A 1 187 ? -31.005 -11.667 56.538 1.00 35.06 187 SER A CA 1
ATOM 1551 C C . SER A 1 187 ? -32.281 -11.580 55.681 1.00 35.06 187 SER A C 1
ATOM 1553 O O . SER A 1 187 ? -33.035 -10.617 55.773 1.00 35.06 187 SER A O 1
ATOM 1555 N N . GLY A 1 188 ? -32.642 -12.696 55.033 1.00 34.06 188 GLY A N 1
ATOM 1556 C CA . GLY A 1 188 ? -34.011 -12.939 54.560 1.00 34.06 188 GLY A CA 1
ATOM 1557 C C . GLY A 1 188 ? -34.114 -14.030 53.497 1.00 34.06 188 GLY A C 1
ATOM 1558 O O . GLY A 1 188 ? -33.823 -13.802 52.332 1.00 34.06 188 GLY A O 1
ATOM 1559 N N . SER A 1 189 ? -34.528 -15.223 53.918 1.00 35.88 189 SER A N 1
ATOM 1560 C CA . SER A 1 189 ? -34.950 -16.352 53.075 1.00 35.88 189 SER A CA 1
ATOM 1561 C C . SER A 1 189 ? -36.117 -15.957 52.140 1.00 35.88 189 SER A C 1
ATOM 1563 O O . SER A 1 189 ? -36.840 -15.030 52.477 1.00 35.88 189 SER A O 1
ATOM 1565 N N . TYR A 1 190 ? -36.235 -16.518 50.924 1.00 37.12 190 TYR A N 1
ATOM 1566 C CA . TYR A 1 190 ? -37.194 -17.544 50.431 1.00 37.12 190 TYR A CA 1
ATOM 1567 C C . TYR A 1 190 ? -37.308 -17.468 48.883 1.00 37.12 190 TYR A C 1
ATOM 1569 O O . TYR A 1 190 ? -37.603 -16.420 48.326 1.00 37.12 190 TYR A O 1
ATOM 1577 N N . ARG A 1 191 ? -37.165 -18.627 48.219 1.00 34.97 191 ARG A N 1
ATOM 1578 C CA . ARG A 1 191 ? -37.941 -19.115 47.049 1.00 34.97 191 ARG A CA 1
ATOM 1579 C C . ARG A 1 191 ? -38.271 -18.175 45.860 1.00 34.97 191 ARG A C 1
ATOM 1581 O O . ARG A 1 191 ? -39.216 -17.399 45.918 1.00 34.97 191 ARG A O 1
ATOM 1588 N N . SER A 1 192 ? -37.657 -18.475 44.707 1.00 35.22 192 SER A N 1
ATOM 1589 C CA . SER A 1 192 ? -38.299 -19.126 43.534 1.00 35.22 192 SER A CA 1
ATOM 1590 C C . SER A 1 192 ? -37.946 -18.532 42.161 1.00 35.22 192 SER A C 1
ATOM 1592 O O . SER A 1 192 ? -38.014 -17.332 41.936 1.00 35.22 192 SER A O 1
ATOM 1594 N N . SER A 1 193 ? -37.726 -19.473 41.235 1.00 31.20 193 SER A N 1
ATOM 1595 C CA . SER A 1 193 ? -37.982 -19.413 39.789 1.00 31.20 193 SER A CA 1
ATOM 1596 C C . SER A 1 193 ? -36.980 -18.698 38.874 1.00 31.20 193 SER A C 1
ATOM 1598 O O . SER A 1 193 ? -37.065 -17.510 38.596 1.00 31.20 193 SER A O 1
ATOM 1600 N N . SER A 1 194 ? -36.085 -19.524 38.319 1.00 32.50 194 SER A N 1
ATOM 1601 C CA . SER A 1 194 ? -35.920 -19.744 36.871 1.00 32.50 194 SER A CA 1
ATOM 1602 C C . SER A 1 194 ? -36.263 -18.578 35.933 1.00 32.50 194 SER A C 1
ATOM 1604 O O . SER A 1 194 ? -37.440 -18.259 35.765 1.00 32.50 194 SER A O 1
ATOM 1606 N N . THR A 1 195 ? -35.235 -18.103 35.210 1.00 34.62 195 THR A N 1
ATOM 1607 C CA . THR A 1 195 ? -35.185 -17.770 33.760 1.00 34.62 195 THR A CA 1
ATOM 1608 C C . THR A 1 195 ? -34.451 -16.448 33.491 1.00 34.62 195 THR A C 1
ATOM 1610 O O . THR A 1 195 ? -35.086 -15.459 33.161 1.00 34.62 195 THR A O 1
ATOM 1613 N N . THR A 1 196 ? -33.112 -16.420 33.554 1.00 40.44 196 THR A N 1
ATOM 1614 C CA . THR A 1 196 ? -32.293 -15.341 32.946 1.00 40.44 196 THR A CA 1
ATOM 1615 C C . THR A 1 196 ? -30.868 -15.819 32.613 1.00 40.44 196 THR A C 1
ATOM 1617 O O . THR A 1 196 ? -29.883 -15.315 33.135 1.00 40.44 196 THR A O 1
ATOM 1620 N N . ASN A 1 197 ? -30.725 -16.785 31.697 1.00 47.50 197 ASN A N 1
ATOM 1621 C CA . ASN A 1 197 ? -29.406 -17.175 31.158 1.00 47.50 197 ASN A CA 1
ATOM 1622 C C . ASN A 1 197 ? -29.039 -16.486 29.824 1.00 47.50 197 ASN A C 1
ATOM 1624 O O . ASN A 1 197 ? -28.016 -16.827 29.237 1.00 47.50 197 ASN A O 1
ATOM 1628 N N . SER A 1 198 ? -29.815 -15.512 29.321 1.00 53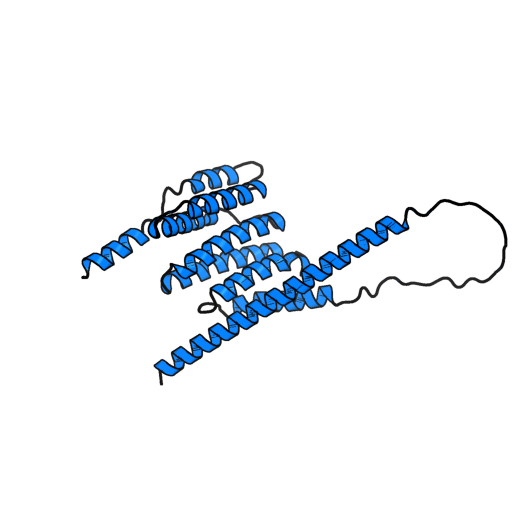.22 198 SER A N 1
ATOM 1629 C CA . SER A 1 198 ? -29.554 -14.920 27.991 1.00 53.22 198 SER A CA 1
ATOM 1630 C C . SER A 1 198 ? -28.724 -13.630 27.987 1.00 53.22 198 SER A C 1
ATOM 1632 O O . SER A 1 198 ? -28.293 -13.210 26.918 1.00 53.22 198 SER A O 1
ATOM 1634 N N . VAL A 1 199 ? -28.477 -12.993 29.136 1.00 54.84 199 VAL A N 1
ATOM 1635 C CA . VAL A 1 199 ? -27.717 -11.723 29.184 1.00 54.84 199 VAL A CA 1
ATOM 1636 C C . VAL A 1 199 ? -26.202 -11.973 29.128 1.00 54.84 199 VAL A C 1
ATOM 1638 O O . VAL A 1 199 ? -25.468 -11.216 28.503 1.00 54.84 199 VAL A O 1
ATOM 1641 N N . ASN A 1 200 ? -25.739 -13.106 29.663 1.00 59.78 200 ASN A N 1
ATOM 1642 C CA . ASN A 1 200 ? -24.310 -13.423 29.777 1.00 59.78 200 ASN A CA 1
ATOM 1643 C C . ASN A 1 200 ? -23.650 -13.807 28.430 1.00 59.78 200 ASN A C 1
ATOM 1645 O O . ASN A 1 200 ? -22.449 -13.634 28.242 1.00 59.78 200 ASN A O 1
ATOM 1649 N N . GLY A 1 201 ? -24.428 -14.315 27.464 1.00 65.38 201 GLY A N 1
ATOM 1650 C CA . GLY A 1 201 ? -23.899 -14.753 26.164 1.00 65.38 201 GLY A CA 1
ATOM 1651 C C . GLY A 1 201 ? -23.432 -13.599 25.268 1.00 65.38 201 GLY A C 1
ATOM 1652 O O . GLY A 1 201 ? -22.382 -13.696 24.635 1.00 65.38 201 GLY A O 1
ATOM 1653 N N . ASN A 1 202 ? -24.170 -12.485 25.246 1.00 72.88 202 ASN A N 1
ATOM 1654 C CA . ASN A 1 202 ? -23.831 -11.337 24.398 1.00 72.88 202 ASN A CA 1
ATOM 1655 C C . ASN A 1 202 ? -22.604 -10.572 24.917 1.00 72.88 202 ASN A C 1
ATOM 1657 O O . ASN A 1 202 ? -21.773 -10.149 24.116 1.00 72.88 202 ASN A O 1
ATOM 1661 N N . GLU A 1 203 ? -22.445 -10.448 26.239 1.00 73.81 203 GLU A N 1
ATOM 1662 C CA . GLU A 1 203 ? -21.258 -9.826 26.845 1.00 73.81 203 GLU A CA 1
ATOM 1663 C C . GLU A 1 203 ? -19.987 -10.644 26.580 1.00 73.81 203 GLU A C 1
ATOM 1665 O O . GLU A 1 203 ? -18.945 -10.079 26.244 1.00 73.81 203 GLU A O 1
ATOM 1670 N N . GLN A 1 204 ? -20.075 -11.978 26.646 1.00 78.00 204 GLN A N 1
ATOM 1671 C CA . GLN A 1 204 ? -18.954 -12.854 26.297 1.00 78.00 204 GLN A CA 1
ATOM 1672 C C . GLN A 1 204 ? -18.565 -12.735 24.819 1.00 78.00 204 GLN A C 1
ATOM 1674 O O . GLN A 1 204 ? -17.377 -12.639 24.512 1.00 78.00 204 GLN A O 1
ATOM 1679 N N . ILE A 1 205 ? -19.536 -12.700 23.900 1.00 83.06 205 ILE A N 1
ATOM 1680 C CA . ILE A 1 205 ? -19.261 -12.549 22.462 1.00 83.06 205 ILE A CA 1
ATOM 1681 C C . ILE A 1 205 ? -18.586 -11.203 22.172 1.00 83.06 205 ILE A C 1
ATOM 1683 O O . ILE A 1 205 ? -17.587 -11.165 21.447 1.00 83.06 205 ILE A O 1
ATOM 1687 N N . GLU A 1 206 ? -19.080 -10.107 22.752 1.00 81.19 206 GLU A N 1
ATOM 1688 C CA . GLU A 1 206 ? -18.489 -8.784 22.533 1.00 81.19 206 GLU A CA 1
ATOM 1689 C C . GLU A 1 206 ? -17.100 -8.673 23.180 1.00 81.19 206 GLU A C 1
ATOM 1691 O O . GLU A 1 206 ? -16.175 -8.145 22.565 1.00 81.19 206 GLU A O 1
ATOM 1696 N N . SER A 1 207 ? -16.894 -9.270 24.359 1.00 84.44 207 SER A N 1
ATOM 1697 C CA . SER A 1 207 ? -15.570 -9.376 24.986 1.00 84.44 207 SER A CA 1
ATOM 1698 C C . SER A 1 207 ? -14.572 -10.129 24.095 1.00 84.44 207 SER A C 1
ATOM 1700 O O . SER A 1 207 ? -13.472 -9.632 23.840 1.00 84.44 207 SER A O 1
ATOM 1702 N N . ILE A 1 208 ? -14.969 -11.279 23.536 1.00 88.88 208 ILE A N 1
ATOM 1703 C CA . ILE A 1 208 ? -14.138 -12.052 22.599 1.00 88.88 208 ILE A CA 1
ATOM 1704 C C . ILE A 1 208 ? -13.815 -11.221 21.350 1.00 88.88 208 ILE A C 1
ATOM 1706 O O . ILE A 1 208 ? -12.680 -11.240 20.865 1.00 88.88 208 ILE A O 1
ATOM 1710 N N . ARG A 1 209 ? -14.788 -10.471 20.821 1.00 87.81 209 ARG A N 1
ATOM 1711 C CA . ARG A 1 209 ? -14.597 -9.596 19.658 1.00 87.81 209 ARG A CA 1
ATOM 1712 C C . ARG A 1 209 ? -13.603 -8.471 19.947 1.00 87.81 209 ARG A C 1
ATOM 1714 O O . ARG A 1 209 ? -12.706 -8.250 19.131 1.00 87.81 209 ARG A O 1
ATOM 1721 N N . LEU A 1 210 ? -13.732 -7.79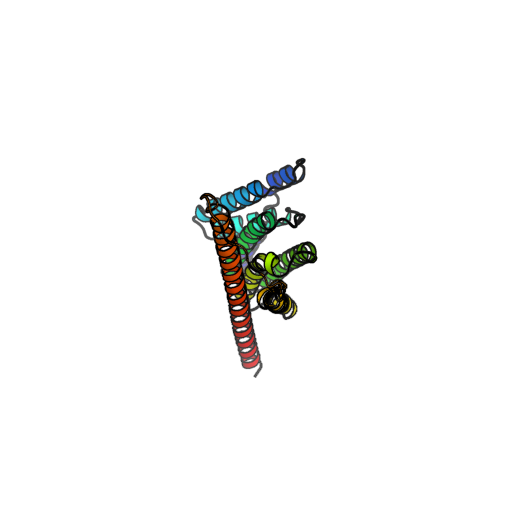2 21.085 1.00 87.12 210 LEU A N 1
ATOM 1722 C CA . LEU A 1 210 ? -12.822 -6.724 21.508 1.00 87.12 210 LEU A CA 1
ATOM 1723 C C . LEU A 1 210 ? -11.403 -7.256 21.732 1.00 87.12 210 LEU A C 1
ATOM 1725 O O . LEU A 1 210 ? -10.439 -6.662 21.245 1.00 87.12 210 LEU A O 1
ATOM 1729 N N . GLU A 1 211 ? -11.266 -8.414 22.377 1.00 88.25 211 GLU A N 1
ATOM 1730 C CA . GLU A 1 211 ? -9.967 -9.054 22.592 1.00 88.25 211 GLU A CA 1
ATOM 1731 C C . GLU A 1 211 ? -9.327 -9.484 21.261 1.00 88.25 211 GLU A C 1
ATOM 1733 O O . GLU A 1 211 ? -8.133 -9.284 21.036 1.00 88.25 211 GLU A O 1
ATOM 1738 N N . ASN A 1 212 ? -10.118 -10.001 20.315 1.00 90.81 212 ASN A N 1
ATOM 1739 C CA . ASN A 1 212 ? -9.649 -10.287 18.957 1.00 90.81 212 ASN A CA 1
ATOM 1740 C C . ASN A 1 212 ? -9.165 -9.023 18.236 1.00 90.81 212 ASN A C 1
ATOM 1742 O O . ASN A 1 212 ? -8.080 -9.030 17.652 1.00 90.81 212 ASN A O 1
ATOM 1746 N N . GLN A 1 213 ? -9.924 -7.926 18.297 1.00 90.44 213 GLN A N 1
ATOM 1747 C CA . GLN A 1 213 ? -9.519 -6.651 17.698 1.00 90.44 213 GLN A CA 1
ATOM 1748 C C . GLN A 1 213 ? -8.229 -6.115 18.323 1.00 90.44 213 GLN A C 1
ATOM 1750 O O . GLN A 1 213 ? -7.337 -5.664 17.600 1.00 90.44 213 GLN A O 1
ATOM 1755 N N . ARG A 1 214 ? -8.091 -6.206 19.650 1.00 90.25 214 ARG A N 1
ATOM 1756 C CA . ARG A 1 214 ? -6.872 -5.817 20.365 1.00 90.25 214 ARG A CA 1
ATOM 1757 C C . ARG A 1 214 ? -5.675 -6.654 19.920 1.00 90.25 214 ARG A C 1
ATOM 1759 O O . ARG A 1 214 ? -4.632 -6.086 19.603 1.00 90.25 214 ARG A O 1
ATOM 1766 N N . ARG A 1 215 ? -5.828 -7.980 19.816 1.00 91.81 215 ARG A N 1
ATOM 1767 C CA . ARG A 1 215 ? -4.776 -8.886 19.320 1.00 91.81 215 ARG A CA 1
ATOM 1768 C C . ARG A 1 215 ? -4.329 -8.536 17.902 1.00 91.81 215 ARG A C 1
ATOM 1770 O O . ARG A 1 215 ? -3.129 -8.454 17.653 1.00 91.81 215 ARG A O 1
ATOM 1777 N N . VAL A 1 216 ? -5.270 -8.265 16.995 1.00 93.62 216 VAL A N 1
ATOM 1778 C CA . VAL A 1 216 ? -4.952 -7.826 15.625 1.00 93.62 216 VAL A CA 1
ATOM 1779 C C . VAL A 1 216 ? -4.189 -6.500 15.641 1.00 93.62 216 VAL A C 1
ATOM 1781 O O . VAL A 1 216 ? -3.159 -6.383 14.985 1.00 93.62 216 VAL A O 1
ATOM 1784 N N . LYS A 1 217 ? -4.633 -5.518 16.434 1.00 94.31 217 LYS A N 1
ATOM 1785 C CA . LYS A 1 217 ? -3.958 -4.216 16.568 1.00 94.31 217 LYS A CA 1
ATOM 1786 C C . LYS A 1 217 ? -2.527 -4.358 17.109 1.00 94.31 217 LYS A C 1
ATOM 1788 O O . LYS A 1 217 ? -1.609 -3.744 16.568 1.00 94.31 217 LYS A O 1
ATOM 1793 N N . LEU A 1 218 ? -2.307 -5.219 18.105 1.00 93.88 218 LEU A N 1
ATOM 1794 C CA . LEU A 1 218 ? -0.969 -5.527 18.629 1.00 93.88 218 LEU A CA 1
ATOM 1795 C C . LEU A 1 218 ? -0.071 -6.206 17.583 1.00 93.88 218 LEU A C 1
ATOM 1797 O O . LEU A 1 218 ? 1.098 -5.842 17.448 1.00 93.88 218 LEU A O 1
ATOM 1801 N N . ALA A 1 219 ? -0.611 -7.148 16.807 1.00 95.75 219 ALA A N 1
ATOM 1802 C CA . ALA A 1 219 ? 0.122 -7.768 15.706 1.00 95.75 219 ALA A CA 1
ATOM 1803 C C . ALA A 1 219 ? 0.504 -6.733 14.632 1.00 95.75 219 ALA A C 1
ATOM 1805 O O . ALA A 1 219 ? 1.648 -6.713 14.177 1.00 95.75 219 ALA A O 1
ATOM 1806 N N . THR A 1 220 ? -0.409 -5.819 14.287 1.00 96.75 220 THR A N 1
ATOM 1807 C CA . THR A 1 220 ? -0.150 -4.709 13.357 1.00 96.75 220 THR A CA 1
ATOM 1808 C C . THR A 1 220 ? 0.982 -3.807 13.844 1.00 96.75 220 THR A C 1
ATOM 1810 O O . THR A 1 220 ? 1.876 -3.479 13.064 1.00 96.75 220 THR A O 1
ATOM 1813 N N . VAL A 1 221 ? 1.006 -3.465 15.136 1.00 96.94 221 VAL A N 1
ATOM 1814 C CA . VAL A 1 221 ? 2.124 -2.731 15.749 1.00 96.94 221 VAL A CA 1
ATOM 1815 C C . VAL A 1 221 ? 3.445 -3.484 15.562 1.00 96.94 221 VAL A C 1
ATOM 1817 O O . VAL A 1 221 ? 4.429 -2.890 15.120 1.00 96.94 221 VAL A O 1
ATOM 1820 N N . GLY A 1 222 ? 3.471 -4.792 15.839 1.00 96.94 222 GLY A N 1
ATOM 1821 C CA . GLY A 1 222 ? 4.666 -5.622 15.652 1.00 96.94 222 GLY A CA 1
ATOM 1822 C C . GLY A 1 222 ? 5.164 -5.646 14.202 1.00 96.94 222 GLY A C 1
ATOM 1823 O O . GLY A 1 222 ? 6.368 -5.549 13.955 1.00 96.94 222 GLY A O 1
ATOM 1824 N N . LEU A 1 223 ? 4.248 -5.703 13.231 1.00 98.06 223 LEU A N 1
ATOM 1825 C CA . LEU A 1 223 ? 4.583 -5.645 11.806 1.00 98.06 223 LEU A CA 1
ATOM 1826 C C . LEU A 1 223 ? 5.173 -4.288 11.401 1.00 98.06 223 LEU A C 1
ATOM 1828 O O . LEU A 1 223 ? 6.180 -4.263 10.692 1.00 98.06 223 LEU A O 1
ATOM 1832 N N . ILE A 1 224 ? 4.606 -3.175 11.882 1.00 98.12 224 ILE A N 1
ATOM 1833 C CA . ILE A 1 224 ? 5.154 -1.831 11.632 1.00 98.12 224 ILE A CA 1
ATOM 1834 C C . ILE A 1 224 ? 6.581 -1.738 12.178 1.00 98.12 224 ILE A C 1
ATOM 1836 O O . ILE A 1 224 ? 7.490 -1.340 11.452 1.00 98.12 224 ILE A O 1
ATOM 1840 N N . GLN A 1 225 ? 6.803 -2.168 13.425 1.00 97.62 225 GLN A N 1
ATOM 1841 C CA . GLN A 1 225 ? 8.137 -2.168 14.033 1.00 97.62 225 GLN A CA 1
ATOM 1842 C C . GLN A 1 225 ? 9.138 -3.010 13.231 1.00 97.62 225 GLN A C 1
ATOM 1844 O O . GLN A 1 225 ? 10.265 -2.573 13.001 1.00 97.62 225 GLN A O 1
ATOM 1849 N N . SER A 1 226 ? 8.725 -4.192 12.762 1.00 98.06 226 SER A N 1
ATOM 1850 C CA . SER A 1 226 ? 9.567 -5.050 11.921 1.00 98.06 226 SER A CA 1
ATOM 1851 C C . SER A 1 226 ? 9.955 -4.364 10.610 1.00 98.06 226 SER A C 1
ATOM 1853 O O . SER A 1 226 ? 11.117 -4.422 10.207 1.00 98.06 226 SER A O 1
ATOM 1855 N N . ASN A 1 227 ? 9.009 -3.689 9.953 1.00 97.94 227 ASN A N 1
ATOM 1856 C CA . ASN A 1 227 ? 9.271 -2.969 8.708 1.00 97.94 227 ASN A CA 1
ATOM 1857 C C . ASN A 1 227 ? 10.221 -1.784 8.917 1.00 97.94 227 ASN A C 1
ATOM 1859 O O . ASN A 1 227 ? 11.143 -1.616 8.122 1.00 97.94 227 ASN A O 1
ATOM 1863 N N . VAL A 1 228 ? 10.044 -1.011 9.997 1.00 97.44 228 VAL A N 1
ATOM 1864 C CA . VAL A 1 228 ? 10.947 0.097 10.357 1.00 97.44 228 VAL A CA 1
ATOM 1865 C C . VAL A 1 228 ? 12.370 -0.417 10.566 1.00 97.44 228 VAL A C 1
ATOM 1867 O O . VAL A 1 228 ? 13.287 0.070 9.911 1.00 97.44 228 VAL A O 1
ATOM 1870 N N . LEU A 1 229 ? 12.552 -1.463 11.380 1.00 96.88 229 LEU A N 1
ATOM 1871 C CA . LEU A 1 229 ? 13.871 -2.046 11.642 1.00 96.88 229 LEU A CA 1
ATOM 1872 C C . LEU A 1 229 ? 14.550 -2.528 10.348 1.00 96.88 229 LEU A C 1
ATOM 1874 O O . LEU A 1 229 ? 15.737 -2.299 10.122 1.00 96.88 229 LEU A O 1
ATOM 1878 N N . LYS A 1 230 ? 13.793 -3.197 9.469 1.00 96.88 230 LYS A N 1
ATOM 1879 C CA . LYS A 1 230 ? 14.308 -3.648 8.170 1.00 96.88 230 LYS A CA 1
ATOM 1880 C C . LYS A 1 230 ? 14.716 -2.470 7.287 1.00 96.88 230 LYS A C 1
ATOM 1882 O O . LYS A 1 230 ? 15.769 -2.541 6.657 1.00 96.88 230 LYS A O 1
ATOM 1887 N N . ALA A 1 231 ? 13.913 -1.408 7.249 1.00 95.88 231 ALA A N 1
ATOM 1888 C CA . ALA A 1 231 ? 14.216 -0.212 6.475 1.00 95.88 231 ALA A CA 1
ATOM 1889 C C . ALA A 1 231 ? 15.499 0.474 6.977 1.00 95.88 231 ALA A C 1
ATOM 1891 O O . ALA A 1 231 ? 16.384 0.783 6.180 1.00 95.88 231 ALA A O 1
ATOM 1892 N N . GLU A 1 232 ? 15.653 0.625 8.295 1.00 93.88 232 GLU A N 1
ATOM 1893 C CA . GLU A 1 232 ? 16.856 1.201 8.905 1.00 93.88 232 GLU A CA 1
ATOM 1894 C C . GLU A 1 232 ? 18.115 0.375 8.626 1.00 93.88 232 GLU A C 1
ATOM 1896 O O . GLU A 1 232 ? 19.158 0.936 8.286 1.00 93.88 232 GLU A O 1
ATOM 1901 N N . ASN A 1 233 ? 18.017 -0.955 8.702 1.00 93.88 233 ASN A N 1
ATOM 1902 C CA . ASN A 1 233 ? 19.137 -1.846 8.399 1.00 93.88 233 ASN A CA 1
ATOM 1903 C C . ASN A 1 233 ? 19.600 -1.706 6.943 1.00 93.88 233 ASN A C 1
ATOM 1905 O O . ASN A 1 233 ? 20.800 -1.604 6.683 1.00 93.88 233 ASN A O 1
ATOM 1909 N N . VAL A 1 234 ? 18.664 -1.655 5.989 1.00 91.88 234 VAL A N 1
ATOM 1910 C CA . VAL A 1 234 ? 18.996 -1.442 4.572 1.00 91.88 234 VAL A CA 1
ATOM 1911 C C . VAL A 1 234 ? 19.636 -0.068 4.373 1.00 91.88 234 VAL A C 1
ATOM 1913 O O . VAL A 1 234 ? 20.682 0.022 3.729 1.00 91.88 234 VAL A O 1
ATOM 1916 N N . TYR A 1 235 ? 19.075 0.982 4.977 1.00 86.00 235 TYR A N 1
ATOM 1917 C CA . TYR A 1 235 ? 19.630 2.332 4.903 1.00 86.00 235 TYR A CA 1
ATOM 1918 C C . TYR A 1 235 ? 21.073 2.392 5.437 1.00 86.00 235 TYR A C 1
ATOM 1920 O O . TYR A 1 235 ? 21.966 2.927 4.773 1.00 86.00 235 TYR A O 1
ATOM 1928 N N . ALA A 1 236 ? 21.339 1.776 6.594 1.00 86.75 236 ALA A N 1
ATOM 1929 C CA . ALA A 1 236 ? 22.677 1.697 7.178 1.00 86.75 236 ALA A CA 1
ATOM 1930 C C . ALA A 1 236 ? 23.665 0.936 6.274 1.00 86.75 236 ALA A C 1
ATOM 1932 O O . ALA A 1 236 ? 24.805 1.373 6.088 1.00 86.75 236 ALA A O 1
ATOM 1933 N N . CYS A 1 237 ? 23.229 -0.166 5.655 1.00 89.06 237 CYS A N 1
ATOM 1934 C CA . CYS A 1 237 ? 24.030 -0.900 4.674 1.00 89.06 237 CYS A CA 1
ATOM 1935 C C . CYS A 1 237 ? 24.353 -0.050 3.436 1.00 89.06 237 CYS A C 1
ATOM 1937 O O . CYS A 1 237 ? 25.506 -0.019 2.998 1.00 89.06 237 CYS A O 1
ATOM 1939 N N . CYS A 1 238 ? 23.372 0.674 2.892 1.00 83.44 238 CYS A N 1
ATOM 1940 C CA . CYS A 1 238 ? 23.573 1.580 1.762 1.00 83.44 238 CYS A CA 1
ATOM 1941 C C . CYS A 1 238 ? 24.577 2.688 2.100 1.00 83.44 238 CYS A C 1
ATOM 1943 O O . CYS A 1 238 ? 25.482 2.955 1.307 1.00 83.44 238 CYS A O 1
ATOM 1945 N N . LEU A 1 239 ? 24.474 3.291 3.287 1.00 80.62 239 LEU A N 1
ATOM 1946 C CA . LEU A 1 239 ? 25.405 4.325 3.740 1.00 80.62 239 LEU A CA 1
ATOM 1947 C C . LEU A 1 239 ? 26.835 3.782 3.873 1.00 80.62 239 LEU A C 1
ATOM 1949 O O . LEU A 1 239 ? 27.775 4.391 3.363 1.00 80.62 239 LEU A O 1
ATOM 1953 N N . LYS A 1 240 ? 26.999 2.601 4.483 1.00 85.56 240 LYS A N 1
ATOM 1954 C CA . LYS A 1 240 ? 28.303 1.935 4.622 1.00 85.56 240 LYS A CA 1
ATOM 1955 C C . LYS A 1 240 ? 28.954 1.666 3.264 1.00 85.56 240 LYS A C 1
ATOM 1957 O O . LYS A 1 240 ? 30.154 1.878 3.112 1.00 85.56 240 LYS A O 1
ATOM 1962 N N . ASN A 1 241 ? 28.175 1.227 2.277 1.00 81.12 241 ASN A N 1
ATOM 1963 C CA . ASN A 1 241 ? 28.686 0.982 0.929 1.00 81.12 241 ASN A CA 1
ATOM 1964 C C . ASN A 1 241 ? 29.103 2.276 0.222 1.00 81.12 241 ASN A C 1
ATOM 1966 O O . ASN A 1 241 ? 30.121 2.280 -0.460 1.00 81.12 241 ASN A O 1
ATOM 1970 N N . ARG A 1 242 ? 28.373 3.381 0.417 1.00 77.69 242 ARG A N 1
ATOM 1971 C CA . ARG A 1 242 ? 28.760 4.688 -0.143 1.00 77.69 242 ARG A CA 1
ATOM 1972 C C . ARG A 1 242 ? 30.056 5.205 0.478 1.00 77.69 242 ARG A C 1
ATOM 1974 O O . ARG A 1 242 ? 30.913 5.679 -0.252 1.00 77.69 242 ARG A O 1
ATOM 1981 N N . LEU A 1 243 ? 30.230 5.051 1.791 1.00 77.44 243 LEU A N 1
ATOM 1982 C CA . LEU A 1 243 ? 31.460 5.456 2.481 1.00 77.44 243 LEU A CA 1
ATOM 1983 C C . LEU A 1 243 ? 32.682 4.650 2.022 1.00 77.44 243 LEU A C 1
ATOM 1985 O O . LEU A 1 243 ? 33.741 5.226 1.828 1.00 77.44 243 LEU A O 1
ATOM 1989 N N . LYS A 1 244 ? 32.527 3.343 1.773 1.00 75.50 244 LYS A N 1
ATOM 1990 C CA . LYS A 1 244 ? 33.604 2.491 1.235 1.00 75.50 244 LYS A CA 1
ATOM 1991 C C . LYS A 1 244 ? 34.061 2.848 -0.182 1.00 75.50 244 LYS A C 1
ATOM 1993 O O . LYS A 1 244 ? 35.108 2.380 -0.589 1.00 75.50 244 LYS A O 1
ATOM 1998 N N . ILE A 1 245 ? 33.249 3.568 -0.953 1.00 71.19 245 ILE A N 1
ATOM 1999 C CA . ILE A 1 245 ? 33.612 4.007 -2.311 1.00 71.19 245 ILE A CA 1
ATOM 2000 C C . ILE A 1 245 ? 34.363 5.347 -2.262 1.00 71.19 245 ILE A C 1
ATOM 2002 O O . ILE A 1 245 ? 35.061 5.699 -3.206 1.00 71.19 245 ILE A O 1
ATOM 2006 N N . VAL A 1 246 ? 34.198 6.103 -1.174 1.00 63.94 246 VAL A N 1
ATOM 2007 C CA . VAL A 1 246 ? 34.815 7.423 -0.977 1.00 63.94 246 VAL A CA 1
ATOM 2008 C C . VAL A 1 246 ? 36.177 7.324 -0.271 1.00 63.94 246 VAL A C 1
ATOM 2010 O O . VAL A 1 246 ? 36.967 8.259 -0.366 1.00 63.94 246 VAL A O 1
ATOM 2013 N N . LEU A 1 247 ? 36.446 6.209 0.416 1.00 54.22 247 LEU A N 1
ATOM 2014 C CA . LEU A 1 247 ? 37.704 5.892 1.103 1.00 54.22 247 LEU A CA 1
ATOM 2015 C C . LEU A 1 247 ? 38.530 4.895 0.289 1.00 54.22 247 LEU A C 1
ATOM 2017 O O . LEU A 1 247 ? 39.769 5.047 0.288 1.00 54.22 247 LEU A O 1
#

Sequence (247 aa):
MLQSLQQKDVNERRLPENCRDRYVIRRLAKSSDGITITDLELLRKTFMERFNNCKEHSERIYELKSAICATNEIQICSSNPQWLTQYQYILNWCYCQMRFISNPAERLRLFLEVKEKYRKMFEILKDIDDANKLTSYLHWSQLCYQYAELVDRESLSWCIEAVINAKNALFIPSSRSSTISGKTDCSGSYRSSSTTNSVNGNEQIESIRLENQRRVKLATVGLIQSNVLKAENVYACCLKNRLKIVL

Secondary structure (DSSP, 8-state):
-HHHHHHHHHHHH---TT-HHHHHHHHHHTSTT-S-HHHHHHHHHHHHHHHHH--SHHHHHHHHHHHHHHHTTS------HHHHHHHHHHHHHHHHHHHTTS-HHHHHHHHHHHHHHHHHHHHHTTTS-HHHHHHHHHHHHHHHHHTTTT--HHHHHHHHHHHHHHHHHHHS-------------------------SHHHHHHHHHHHHHHHHHHHHHHHHHHHHHHHHHHHHHHHHHHHHHHHH-

Mean predicted aligned error: 11.52 Å

Nearest PDB structures (foldseek):
  4fr3-assembly1_A-2  TM=5.649E-01  e=1.309E-01  Homo sapiens
  6y3o-assembly1_A-2  TM=5.297E-01  e=9.015E-02  Homo sapiens
  6gkf-assembly2_C  TM=5.773E-01  e=6.097E-01  Homo sapiens
  6gkf-assembly1_B  TM=5.726E-01  e=7.697E-01  Homo sapiens
  6byj-assembly3_F  TM=5.854E-01  e=9.718E-01  Homo sapiens

Solvent-accessible surface area (backbone atoms only — not comparable to full-atom values): 14396 Å² total; per-residue (Å²): 120,70,70,63,55,56,55,54,53,57,68,72,64,69,69,63,91,78,35,74,55,42,59,54,51,56,51,35,56,69,39,97,78,35,74,45,54,66,54,40,47,50,50,44,52,52,52,52,51,56,42,70,69,41,87,50,72,68,50,36,53,50,46,41,53,38,49,51,59,34,56,69,71,57,76,93,82,69,74,49,67,66,45,45,48,39,51,47,51,44,50,52,51,44,54,61,56,43,56,82,72,46,55,74,71,55,40,50,54,50,50,56,55,52,48,55,54,50,52,55,52,50,62,62,42,65,87,50,58,54,66,74,49,43,65,61,44,35,56,48,25,50,49,39,36,72,43,14,90,70,57,51,71,70,68,50,46,59,45,52,51,48,42,53,50,24,45,55,68,72,65,56,72,86,88,76,84,82,80,88,76,76,92,75,87,82,89,80,91,82,89,86,80,91,89,80,80,71,69,64,57,58,56,52,52,50,49,53,51,52,53,50,52,50,52,53,49,53,51,48,44,53,52,30,53,52,26,49,54,53,15,52,53,46,34,53,52,52,51,52,54,54,52,66,72,77,107

Foldseek 3Di:
DVVVVVVVVVLLPCQPPPLVLLVVQVVQCPDPVGQDLVNLQVLQVVLVVQLVPDPDPSSNSNSLSSLVVNLVSRDPDDLDLSSLLSSLSSLLVSLLVVLVVDDPVVNLVSLVVVVVVLVVNCVSCVPPQLLSCLSSLLSLLSVLLSSLQNHDPVSLVVLVVSLVRLCVVLVPPPPDDDPPPDDDDDDDDDDDDDDDPPPVVVVVVVVVVVVVSSVVSVVSSVSSVVSSVSSVVVNVVSVVVVVVVVD

Radius of gyration: 25.49 Å; Cα contacts (8 Å, |Δi|>4): 167; chains: 1; bounding box: 76×34×88 Å

Organism: Wuchereria bancrofti (NCBI:txid6293)

pLDDT: mean 81.8, std 20.41, range [31.2, 98.12]